Protein AF-A0A7S3IW50-F1 (afdb_monomer_lite)

Radius of gyration: 29.46 Å; chains: 1; bounding box: 70×51×75 Å

Structure (mmCIF, N/CA/C/O backbone):
data_AF-A0A7S3IW50-F1
#
_entry.id   AF-A0A7S3IW50-F1
#
loop_
_atom_site.group_PDB
_atom_site.id
_atom_site.type_symbol
_atom_site.label_atom_id
_atom_site.label_alt_id
_atom_site.label_comp_id
_atom_site.label_asym_id
_atom_site.label_entity_id
_atom_site.label_seq_id
_atom_site.pdbx_PDB_ins_code
_atom_site.Cartn_x
_atom_site.Cartn_y
_atom_site.Cartn_z
_atom_site.occupancy
_atom_site.B_iso_or_equiv
_atom_site.auth_seq_id
_atom_site.auth_comp_id
_atom_site.auth_asym_id
_atom_site.auth_atom_id
_atom_site.pdbx_PDB_model_num
ATOM 1 N N . MET A 1 1 ? 35.427 -26.373 -17.982 1.00 49.09 1 MET A N 1
ATOM 2 C CA . MET A 1 1 ? 34.699 -25.191 -17.461 1.00 49.09 1 MET A CA 1
ATOM 3 C C . MET A 1 1 ? 35.574 -23.946 -17.285 1.00 49.09 1 MET A C 1
ATOM 5 O O . MET A 1 1 ? 35.025 -22.865 -17.398 1.00 49.09 1 MET A O 1
ATOM 9 N N . GLY A 1 2 ? 36.901 -24.042 -17.088 1.00 50.66 2 GLY A N 1
ATOM 10 C CA . GLY A 1 2 ? 37.770 -22.850 -16.976 1.00 50.66 2 GLY A CA 1
ATOM 11 C C . GLY A 1 2 ? 37.992 -22.058 -18.277 1.00 50.66 2 GLY A C 1
ATOM 12 O O . GLY A 1 2 ? 38.087 -20.840 -18.235 1.00 50.66 2 GLY A O 1
ATOM 13 N N . GLY A 1 3 ? 37.998 -22.721 -19.443 1.00 48.72 3 GLY A N 1
ATOM 14 C CA . GLY A 1 3 ? 38.195 -22.048 -20.739 1.00 48.72 3 GLY A CA 1
ATOM 15 C C . GLY A 1 3 ? 37.011 -21.192 -21.208 1.00 48.72 3 GLY A C 1
ATOM 16 O O . GLY A 1 3 ? 37.222 -20.161 -21.828 1.00 48.72 3 GLY A O 1
ATOM 17 N N . LEU A 1 4 ? 35.773 -21.566 -20.855 1.00 54.53 4 LEU A N 1
ATOM 18 C CA . LEU A 1 4 ? 34.573 -20.783 -21.189 1.00 54.53 4 LEU A CA 1
ATOM 19 C C . LEU A 1 4 ? 34.466 -19.504 -20.349 1.00 54.53 4 LEU A C 1
ATOM 21 O O . LEU A 1 4 ? 33.969 -18.501 -20.835 1.00 54.53 4 LEU A O 1
ATOM 25 N N . ILE A 1 5 ? 34.953 -19.523 -19.104 1.00 58.84 5 ILE A N 1
ATOM 26 C CA . ILE A 1 5 ? 34.959 -18.338 -18.236 1.00 58.84 5 ILE A CA 1
ATOM 27 C C . ILE A 1 5 ? 36.007 -17.328 -18.725 1.00 58.84 5 ILE A C 1
ATOM 29 O O . ILE A 1 5 ? 35.726 -16.133 -18.750 1.00 58.84 5 ILE A O 1
ATOM 33 N N . ASN A 1 6 ? 37.172 -17.801 -19.184 1.00 58.12 6 ASN A N 1
ATOM 34 C CA . ASN A 1 6 ? 38.203 -16.928 -19.751 1.00 58.12 6 ASN A CA 1
ATOM 35 C C . ASN A 1 6 ? 37.825 -16.380 -21.138 1.00 58.12 6 ASN A C 1
ATOM 37 O O . ASN A 1 6 ? 38.026 -15.194 -21.363 1.00 58.12 6 ASN A O 1
ATOM 41 N N . ASP A 1 7 ? 37.209 -17.174 -22.024 1.00 57.06 7 ASP A N 1
ATOM 42 C CA . ASP A 1 7 ? 36.750 -16.691 -23.345 1.00 57.06 7 ASP A CA 1
ATOM 43 C C . ASP A 1 7 ? 35.571 -15.700 -23.228 1.00 57.06 7 ASP A C 1
ATOM 45 O O . ASP A 1 7 ? 35.467 -14.737 -23.987 1.00 57.06 7 ASP A O 1
ATOM 49 N N . VAL A 1 8 ? 34.702 -15.873 -22.223 1.00 59.38 8 VAL A N 1
ATOM 50 C CA . VAL A 1 8 ? 33.664 -14.883 -21.879 1.00 59.38 8 VAL A CA 1
ATOM 51 C C . VAL A 1 8 ? 34.290 -13.618 -21.282 1.00 59.38 8 VAL A C 1
ATOM 53 O O . VAL A 1 8 ? 33.884 -12.516 -21.644 1.00 59.38 8 VAL A O 1
ATOM 56 N N . GLY A 1 9 ? 35.300 -13.753 -20.417 1.00 56.97 9 GLY A N 1
ATOM 57 C CA . GLY A 1 9 ? 36.039 -12.621 -19.851 1.00 56.97 9 GLY A CA 1
ATOM 58 C C . GLY A 1 9 ? 36.766 -11.787 -20.910 1.00 56.97 9 GLY A C 1
ATOM 59 O O . GLY A 1 9 ? 36.709 -10.561 -20.868 1.00 56.97 9 GLY A O 1
ATOM 60 N N . GLU A 1 10 ? 37.376 -12.438 -21.900 1.00 54.25 10 GLU A N 1
ATOM 61 C CA . GLU A 1 10 ? 38.122 -11.791 -22.985 1.00 54.25 10 GLU A CA 1
ATOM 62 C C . GLU A 1 10 ? 37.200 -11.150 -24.042 1.00 54.25 10 GLU A C 1
ATOM 64 O O . GLU A 1 10 ? 37.495 -10.083 -24.587 1.00 54.25 10 GLU A O 1
ATOM 69 N N . LYS A 1 11 ? 3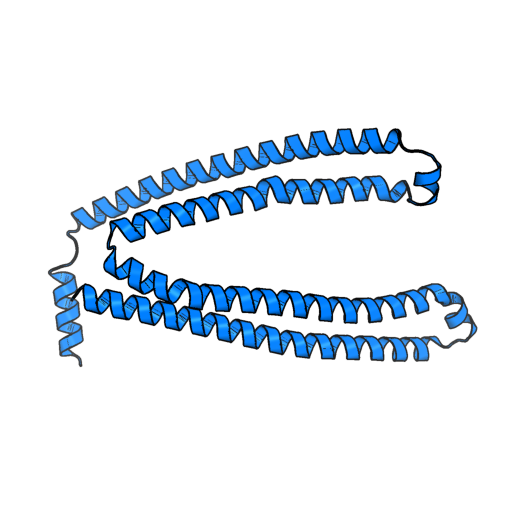6.008 -11.714 -24.281 1.00 51.69 11 LYS A N 1
ATOM 70 C CA . LYS A 1 11 ? 34.978 -11.050 -25.100 1.00 51.69 11 LYS A CA 1
ATOM 71 C C . LYS A 1 11 ? 34.416 -9.804 -24.417 1.00 51.69 11 LYS A C 1
ATOM 73 O O . LYS A 1 11 ? 34.194 -8.808 -25.098 1.00 51.69 11 LYS A O 1
ATOM 78 N N . ILE A 1 12 ? 34.265 -9.791 -23.092 1.00 56.16 12 ILE A N 1
ATOM 79 C CA . ILE A 1 12 ? 33.822 -8.597 -22.346 1.00 56.16 12 ILE A CA 1
ATOM 80 C C . ILE A 1 12 ? 34.872 -7.472 -22.389 1.00 56.16 12 ILE A C 1
ATOM 82 O O . ILE A 1 12 ? 34.500 -6.302 -22.407 1.00 56.16 12 ILE A O 1
ATOM 86 N N . THR A 1 13 ? 36.170 -7.789 -22.450 1.00 56.12 13 THR A N 1
ATOM 87 C CA . THR A 1 13 ? 37.234 -6.772 -22.551 1.00 56.12 13 THR A CA 1
ATOM 88 C C . THR A 1 13 ? 37.448 -6.262 -23.978 1.00 56.12 13 THR A C 1
ATOM 90 O O . THR A 1 13 ? 37.788 -5.095 -24.152 1.00 56.12 13 THR A O 1
ATOM 93 N N . THR A 1 14 ? 37.211 -7.094 -24.999 1.00 52.53 14 THR A N 1
ATOM 94 C CA . THR A 1 14 ? 37.410 -6.728 -26.420 1.00 52.53 14 THR A CA 1
ATOM 95 C C . THR A 1 14 ? 36.148 -6.143 -27.075 1.00 52.53 14 THR A C 1
ATOM 97 O O . THR A 1 14 ? 36.238 -5.382 -28.034 1.00 52.53 14 THR A O 1
ATOM 100 N N . SER A 1 15 ? 34.964 -6.455 -26.535 1.00 53.09 15 SER A N 1
ATOM 101 C CA . SER A 1 15 ? 33.658 -5.885 -26.915 1.00 53.09 15 SER A CA 1
ATOM 102 C C . SER A 1 15 ? 32.948 -5.209 -25.734 1.00 53.09 15 SER A C 1
ATOM 104 O O . SER A 1 15 ? 31.721 -5.172 -25.651 1.00 53.09 15 SER A O 1
ATOM 106 N N . GLY A 1 16 ? 33.729 -4.668 -24.799 1.00 56.34 16 GLY A N 1
ATOM 107 C CA . GLY A 1 16 ? 33.228 -3.726 -23.805 1.00 56.34 16 GLY A CA 1
ATOM 108 C C . GLY A 1 16 ? 32.929 -2.377 -24.472 1.00 56.34 16 GLY A C 1
ATOM 109 O O . GLY A 1 16 ? 33.630 -2.008 -25.418 1.00 56.34 16 GLY A O 1
ATOM 110 N N . PRO A 1 17 ? 31.901 -1.634 -24.025 1.00 60.19 17 PRO A N 1
ATOM 111 C CA . PRO A 1 17 ? 31.639 -0.291 -24.535 1.00 60.19 17 PRO A CA 1
ATOM 112 C C . PRO A 1 17 ? 32.907 0.554 -24.394 1.00 60.19 17 PRO A C 1
ATOM 114 O O . PRO A 1 17 ? 33.608 0.462 -23.381 1.00 60.19 17 PRO A O 1
ATOM 117 N N . SER A 1 18 ? 33.223 1.360 -25.409 1.00 72.44 18 SER A N 1
ATOM 118 C CA . SER A 1 18 ? 34.374 2.259 -25.327 1.00 72.44 18 SER A CA 1
ATOM 119 C C . SER A 1 18 ? 34.246 3.130 -24.071 1.00 72.44 18 SER A C 1
ATOM 121 O O . SER A 1 18 ? 33.139 3.502 -23.674 1.00 72.44 18 SER A O 1
ATOM 123 N N . LEU A 1 19 ? 35.365 3.458 -23.414 1.00 75.94 19 LEU A N 1
ATOM 124 C CA . LEU A 1 19 ? 35.346 4.301 -22.205 1.00 75.94 19 LEU A CA 1
ATOM 125 C C . LEU A 1 19 ? 34.583 5.620 -22.440 1.00 75.94 19 LEU A C 1
ATOM 127 O O . LEU A 1 19 ? 33.943 6.141 -21.527 1.00 75.94 19 LEU A O 1
ATOM 131 N N . ASP A 1 20 ? 34.579 6.098 -23.684 1.00 80.06 20 ASP A N 1
ATOM 132 C CA . ASP A 1 20 ? 33.806 7.255 -24.128 1.00 80.06 20 ASP A CA 1
ATOM 133 C C . ASP A 1 20 ? 32.285 7.014 -24.117 1.00 80.06 20 ASP A C 1
ATOM 135 O O . ASP A 1 20 ? 31.549 7.877 -23.644 1.00 80.06 20 ASP A O 1
ATOM 139 N N . GLN A 1 21 ? 31.801 5.836 -24.531 1.00 82.94 21 GLN A N 1
ATOM 140 C CA . GLN A 1 21 ? 30.378 5.464 -24.446 1.00 82.94 21 GLN A CA 1
ATOM 141 C C . GLN A 1 21 ? 29.907 5.333 -22.995 1.00 82.94 21 GLN A C 1
ATOM 143 O O . GLN A 1 21 ? 28.815 5.787 -22.655 1.00 82.94 21 GLN A O 1
ATOM 148 N N . LEU A 1 22 ? 30.732 4.751 -22.120 1.00 84.94 22 LEU A N 1
ATOM 149 C CA . LEU A 1 22 ? 30.425 4.669 -20.687 1.00 84.94 22 LEU A CA 1
ATOM 150 C C . LEU A 1 22 ? 30.353 6.059 -20.052 1.00 84.94 22 LEU A C 1
ATOM 152 O O . LEU A 1 22 ? 29.454 6.335 -19.257 1.00 84.94 22 LEU A O 1
ATOM 156 N N . ARG A 1 23 ? 31.278 6.951 -20.426 1.00 86.38 23 ARG A N 1
ATOM 157 C CA . ARG A 1 23 ? 31.278 8.343 -19.972 1.00 86.38 23 ARG A CA 1
ATOM 158 C C . ARG A 1 23 ? 30.036 9.090 -20.456 1.00 86.38 23 ARG A C 1
ATOM 160 O O . ARG A 1 23 ? 29.426 9.809 -19.668 1.00 86.38 23 ARG A O 1
ATOM 167 N N . GLU A 1 24 ? 29.642 8.911 -21.712 1.00 87.69 24 GLU A N 1
ATOM 168 C CA . GLU A 1 24 ? 28.440 9.529 -22.275 1.00 87.69 24 GLU A CA 1
ATOM 169 C C . GLU A 1 24 ? 27.160 9.032 -21.577 1.00 87.69 24 GLU A C 1
ATOM 171 O O . GLU A 1 24 ? 26.345 9.844 -21.134 1.00 87.69 24 GLU A O 1
ATOM 176 N N . GLN A 1 25 ? 27.026 7.719 -21.362 1.00 88.44 25 GLN A N 1
ATOM 177 C CA . GLN A 1 25 ? 25.898 7.130 -20.629 1.00 88.44 25 GLN A CA 1
ATOM 178 C C . GLN A 1 25 ? 25.834 7.596 -19.169 1.00 88.44 25 GLN A C 1
ATOM 180 O O . GLN A 1 25 ? 24.753 7.913 -18.667 1.00 88.44 25 GLN A O 1
ATOM 185 N N . ALA A 1 26 ? 26.983 7.694 -18.492 1.00 90.38 26 ALA A N 1
ATOM 186 C CA . ALA A 1 26 ? 27.052 8.199 -17.125 1.00 90.38 26 ALA A CA 1
ATOM 187 C C . ALA A 1 26 ? 26.571 9.657 -17.037 1.00 90.38 26 ALA A C 1
ATOM 189 O O . ALA A 1 26 ? 25.786 9.999 -16.151 1.00 90.38 26 ALA A O 1
ATOM 190 N N . ILE A 1 27 ? 26.980 10.508 -17.984 1.00 91.81 27 ILE A N 1
ATOM 191 C CA . ILE A 1 27 ? 26.527 11.903 -18.057 1.00 91.81 27 ILE A CA 1
ATOM 192 C C . ILE A 1 27 ? 25.013 11.966 -18.313 1.00 91.81 27 ILE A C 1
ATOM 194 O O . ILE A 1 27 ? 24.313 12.723 -17.638 1.00 91.81 27 ILE A O 1
ATOM 198 N N . MET A 1 28 ? 24.477 11.139 -19.217 1.00 91.56 28 MET A N 1
ATOM 199 C CA . MET A 1 28 ? 23.031 11.064 -19.467 1.00 91.56 28 MET A CA 1
ATOM 200 C C . MET A 1 28 ? 22.242 10.640 -18.218 1.00 91.56 28 MET A C 1
ATOM 202 O O . MET A 1 28 ? 21.228 11.263 -17.901 1.00 91.56 28 MET A O 1
ATOM 206 N N . MET A 1 29 ? 22.715 9.642 -17.461 1.00 92.06 29 MET A N 1
ATOM 207 C CA . MET A 1 29 ? 22.066 9.218 -16.210 1.00 92.06 29 MET A CA 1
ATOM 208 C C . MET A 1 29 ? 22.052 10.331 -15.157 1.00 92.06 29 MET A C 1
ATOM 210 O O . MET A 1 29 ? 21.056 10.473 -14.448 1.00 92.06 29 MET A O 1
ATOM 214 N N . ILE A 1 30 ? 23.104 11.154 -15.078 1.00 95.38 30 ILE A N 1
ATOM 215 C CA . ILE A 1 30 ? 23.148 12.307 -14.165 1.00 95.38 30 ILE A CA 1
ATOM 216 C C . ILE A 1 30 ? 22.072 13.333 -14.539 1.00 95.38 30 ILE A C 1
ATOM 218 O O . ILE A 1 30 ? 21.323 13.773 -13.666 1.00 95.38 30 ILE A O 1
ATOM 222 N N . PHE A 1 31 ? 21.945 13.689 -15.821 1.00 94.94 31 PHE A N 1
ATOM 223 C CA . PHE A 1 31 ? 20.924 14.645 -16.264 1.00 94.94 31 PHE A CA 1
ATOM 224 C C . PHE A 1 31 ? 19.498 14.120 -16.064 1.00 94.94 31 PHE A C 1
ATOM 226 O O . PHE A 1 31 ? 18.639 14.862 -15.585 1.00 94.94 31 PHE A O 1
ATOM 233 N N . ILE A 1 32 ? 19.247 12.841 -16.358 1.00 94.75 32 ILE A N 1
ATOM 234 C CA . ILE A 1 32 ? 17.946 12.202 -16.106 1.00 94.75 32 ILE A CA 1
ATOM 235 C C . ILE A 1 32 ? 17.645 12.171 -14.603 1.00 94.75 32 ILE A C 1
ATOM 237 O O . ILE A 1 32 ? 16.519 12.464 -14.196 1.00 94.75 32 ILE A O 1
ATOM 241 N N . GLY A 1 33 ? 18.642 11.869 -13.767 1.00 94.38 33 GLY A N 1
ATOM 242 C CA . GLY A 1 33 ? 18.506 11.869 -12.311 1.00 94.38 33 GLY A CA 1
ATOM 243 C C . GLY A 1 33 ? 18.158 13.250 -11.759 1.00 94.38 33 GLY A C 1
ATOM 244 O O . GLY A 1 33 ? 17.200 13.382 -10.998 1.00 94.38 33 GLY A O 1
ATOM 245 N N . LEU A 1 34 ? 18.871 14.292 -12.198 1.00 96.44 34 LEU A N 1
ATOM 246 C CA . LEU A 1 34 ? 18.581 15.678 -11.820 1.00 96.44 34 LEU A CA 1
ATOM 247 C C . LEU A 1 34 ? 17.186 16.111 -12.284 1.00 96.44 34 LEU A C 1
ATOM 249 O O . LEU A 1 34 ? 16.429 16.676 -11.497 1.00 96.44 34 LEU A O 1
ATOM 253 N N . GLY A 1 35 ? 16.815 15.795 -13.528 1.00 95.50 35 GLY A N 1
ATOM 254 C CA . GLY A 1 35 ? 15.481 16.082 -14.053 1.00 95.50 35 GLY A CA 1
ATOM 255 C C . GLY A 1 35 ? 14.383 15.398 -13.238 1.00 95.50 35 GLY A C 1
ATOM 256 O O . GLY A 1 35 ? 13.427 16.046 -12.816 1.00 95.50 35 GLY A O 1
ATOM 257 N N . THR A 1 36 ? 14.550 14.109 -12.940 1.00 93.62 36 THR A N 1
ATOM 258 C CA . THR A 1 36 ? 13.578 13.331 -12.158 1.00 93.62 36 THR A CA 1
ATOM 259 C C . THR A 1 36 ? 13.446 13.866 -10.735 1.00 93.62 36 THR A C 1
ATOM 261 O O . THR A 1 36 ? 12.331 13.970 -10.224 1.00 93.62 36 THR A O 1
ATOM 264 N N . TRP A 1 37 ? 14.557 14.245 -10.099 1.00 95.19 37 TRP A N 1
ATOM 265 C CA . TRP A 1 37 ? 14.552 14.814 -8.753 1.00 95.19 37 TRP A CA 1
ATOM 266 C C . TRP A 1 37 ? 13.786 16.139 -8.698 1.00 95.19 37 TRP A C 1
ATOM 268 O O . TRP A 1 37 ? 12.901 16.299 -7.858 1.00 95.19 37 TRP A O 1
ATOM 278 N N . ILE A 1 38 ? 14.060 17.048 -9.639 1.00 96.44 38 ILE A N 1
ATOM 279 C CA . ILE A 1 38 ? 13.377 18.345 -9.734 1.00 96.44 38 ILE A CA 1
ATOM 280 C C . ILE A 1 38 ? 11.875 18.140 -9.948 1.00 96.44 38 ILE A C 1
ATOM 282 O O . ILE A 1 38 ? 11.061 18.686 -9.204 1.00 96.44 38 ILE A O 1
ATOM 286 N N . VAL A 1 39 ? 11.493 17.319 -10.929 1.00 93.31 39 VAL A N 1
ATOM 287 C CA . VAL A 1 39 ? 10.080 17.055 -11.238 1.00 93.31 39 VAL A CA 1
ATOM 288 C C . VAL A 1 39 ? 9.362 16.422 -1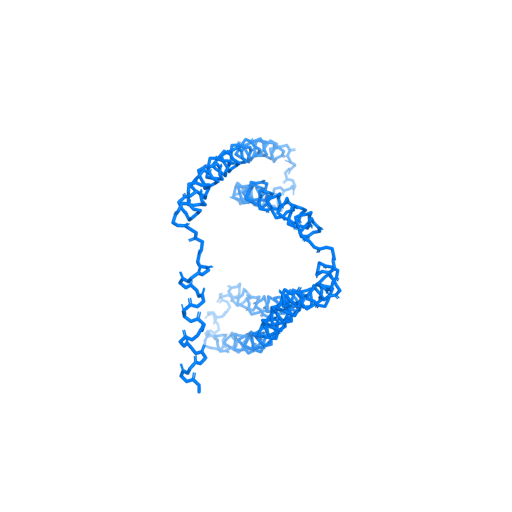0.047 1.00 93.31 39 VAL A C 1
ATOM 290 O O . VAL A 1 39 ? 8.270 16.864 -9.696 1.00 93.31 39 VAL A O 1
ATOM 293 N N . SER A 1 40 ? 9.983 15.444 -9.384 1.00 91.25 40 SER A N 1
ATOM 294 C CA . SER A 1 40 ? 9.395 14.774 -8.216 1.00 91.25 40 SER A CA 1
ATOM 295 C C . SER A 1 40 ? 9.209 15.735 -7.042 1.00 91.25 40 SER A C 1
ATOM 297 O O . SER A 1 40 ? 8.176 15.703 -6.375 1.00 91.25 40 SER A O 1
ATOM 299 N N . PHE A 1 41 ? 10.177 16.629 -6.817 1.00 93.31 41 PHE A N 1
ATOM 300 C CA . PHE A 1 41 ? 10.093 17.652 -5.779 1.00 93.31 41 PHE A CA 1
ATOM 301 C C . PHE A 1 41 ? 8.910 18.598 -6.015 1.00 93.31 41 PHE A C 1
ATOM 303 O O . PHE A 1 41 ? 8.087 18.800 -5.120 1.00 93.31 41 PHE A O 1
ATOM 310 N N . PHE A 1 42 ? 8.771 19.126 -7.234 1.00 93.62 42 PHE A N 1
ATOM 311 C CA . PHE A 1 42 ? 7.646 19.995 -7.582 1.00 93.62 42 PHE A CA 1
ATOM 312 C C . PHE A 1 42 ? 6.308 19.255 -7.555 1.00 93.62 42 PHE A C 1
ATOM 314 O O . PHE A 1 42 ? 5.334 19.791 -7.031 1.00 93.62 42 PHE A O 1
ATOM 321 N N . GLN A 1 43 ? 6.251 18.022 -8.065 1.00 91.38 43 GLN A N 1
ATOM 322 C CA . GLN A 1 43 ? 5.040 17.203 -8.036 1.00 91.38 43 GLN A CA 1
ATOM 323 C C . GLN A 1 43 ? 4.531 17.025 -6.602 1.00 91.38 43 GLN A C 1
ATOM 325 O O . GLN A 1 43 ? 3.358 17.288 -6.329 1.00 91.38 43 GLN A O 1
ATOM 330 N N . MET A 1 44 ? 5.405 16.606 -5.682 1.00 90.44 44 MET A N 1
ATOM 331 C CA . MET A 1 44 ? 5.012 16.376 -4.294 1.00 90.44 44 MET A CA 1
ATOM 332 C C . MET A 1 44 ? 4.682 17.689 -3.577 1.00 90.44 44 MET A C 1
ATOM 334 O O . MET A 1 44 ? 3.678 17.761 -2.872 1.00 90.44 44 MET A O 1
ATOM 338 N N . GLY A 1 45 ? 5.449 18.755 -3.830 1.00 91.69 45 GLY A N 1
ATOM 339 C CA . GLY A 1 45 ? 5.178 20.081 -3.277 1.00 91.69 45 GLY A CA 1
ATOM 340 C C . GLY A 1 45 ? 3.815 20.644 -3.696 1.00 91.69 45 GLY A C 1
ATOM 341 O O . GLY A 1 45 ? 3.059 21.123 -2.852 1.00 91.69 45 GLY A O 1
ATOM 342 N N . PHE A 1 46 ? 3.454 20.552 -4.980 1.00 92.00 46 PHE A N 1
ATOM 343 C CA . PHE A 1 46 ? 2.159 21.039 -5.464 1.00 92.00 46 PHE A CA 1
ATOM 344 C C . PHE A 1 46 ? 0.982 20.229 -4.919 1.00 92.00 46 PHE A C 1
ATOM 346 O O . PHE A 1 46 ? -0.035 20.820 -4.548 1.00 92.00 46 PHE A O 1
ATOM 353 N N . LEU A 1 47 ? 1.114 18.901 -4.834 1.00 90.81 47 LEU A N 1
ATOM 354 C CA . LEU A 1 47 ? 0.081 18.046 -4.244 1.00 90.81 47 LEU A CA 1
ATOM 355 C C . LEU A 1 47 ? -0.114 18.345 -2.755 1.00 90.81 47 LEU A C 1
ATOM 357 O O . LEU A 1 47 ? -1.259 18.468 -2.324 1.00 90.81 47 LEU A O 1
ATOM 361 N N . MET A 1 48 ? 0.974 18.559 -2.009 1.00 92.31 48 MET A N 1
ATOM 362 C CA . MET A 1 48 ? 0.924 18.915 -0.588 1.00 92.31 48 MET A CA 1
ATOM 363 C C . MET A 1 48 ? 0.236 20.275 -0.361 1.00 92.31 48 MET A C 1
ATOM 365 O O . MET A 1 48 ? -0.675 20.413 0.455 1.00 92.31 48 MET A O 1
ATOM 369 N N . MET A 1 49 ? 0.585 21.291 -1.156 1.00 93.06 49 MET A N 1
ATOM 370 C CA . MET A 1 49 ? -0.096 22.591 -1.082 1.00 93.06 49 MET A CA 1
ATOM 371 C C . MET A 1 49 ? -1.584 22.492 -1.442 1.00 93.06 49 MET A C 1
ATOM 373 O O . MET A 1 49 ? -2.419 23.210 -0.882 1.00 93.06 49 MET A O 1
ATOM 377 N N . PHE A 1 50 ? -1.933 21.639 -2.407 1.00 92.31 50 PHE A N 1
ATOM 378 C CA . PHE A 1 50 ? -3.316 21.434 -2.817 1.00 92.31 50 PHE A CA 1
ATOM 379 C C . PHE A 1 50 ? -4.136 20.732 -1.729 1.00 92.31 50 PHE A C 1
ATOM 381 O O . PHE A 1 50 ? -5.227 21.207 -1.396 1.00 92.31 50 PHE A O 1
ATOM 388 N N . GLU A 1 51 ? -3.615 19.652 -1.140 1.00 92.31 51 GLU A N 1
ATOM 389 C CA . GLU A 1 51 ? -4.318 18.908 -0.091 1.00 92.31 51 GLU A CA 1
ATOM 390 C C . GLU A 1 51 ? -4.533 19.755 1.171 1.00 92.31 51 GLU A C 1
ATOM 392 O O . GLU A 1 51 ? -5.610 19.684 1.760 1.00 92.31 51 GLU A O 1
ATOM 397 N N . GLU A 1 52 ? -3.583 20.617 1.555 1.00 92.75 52 GLU A N 1
ATOM 398 C CA . GLU A 1 52 ? -3.721 21.486 2.730 1.00 92.75 52 GLU A CA 1
ATOM 399 C C . GLU A 1 52 ? -4.833 22.519 2.534 1.00 92.75 52 GLU A C 1
ATOM 401 O O . GLU A 1 52 ? -5.694 22.707 3.401 1.00 92.75 52 GLU A O 1
ATOM 406 N N . ARG A 1 53 ? -4.868 23.161 1.359 1.00 94.00 53 ARG A N 1
ATOM 407 C CA . ARG A 1 53 ? -5.924 24.124 1.006 1.00 94.00 53 ARG A CA 1
ATOM 408 C C . ARG A 1 53 ? -7.293 23.456 0.962 1.00 94.00 53 ARG A C 1
ATOM 410 O O . ARG A 1 53 ? -8.283 24.046 1.402 1.00 94.00 53 ARG A O 1
ATOM 417 N N . LEU A 1 54 ? -7.358 22.241 0.424 1.00 93.62 54 LEU A N 1
ATOM 418 C CA . LEU A 1 54 ? -8.581 21.451 0.361 1.00 93.62 54 LEU A CA 1
ATOM 419 C C . LEU A 1 54 ? -9.044 21.038 1.765 1.00 93.62 54 LEU A C 1
ATOM 421 O O . LEU A 1 54 ? -10.210 21.244 2.103 1.00 93.62 54 LEU A O 1
ATOM 425 N N . ALA A 1 55 ? -8.134 20.555 2.611 1.00 93.12 55 ALA A N 1
ATOM 426 C CA . ALA A 1 55 ? -8.420 20.179 3.990 1.00 93.12 55 ALA A CA 1
ATOM 427 C C . ALA A 1 55 ? -8.917 21.372 4.816 1.00 93.12 55 ALA A C 1
ATOM 429 O O . ALA A 1 55 ? -9.888 21.245 5.561 1.00 93.12 55 ALA A O 1
ATOM 430 N N . PHE A 1 56 ? -8.312 22.551 4.658 1.00 93.62 56 PHE A N 1
ATOM 431 C CA . PHE A 1 56 ? -8.750 23.765 5.345 1.00 93.62 56 PHE A CA 1
ATOM 432 C C . PHE A 1 56 ? -10.179 24.169 4.953 1.00 93.62 56 PHE A C 1
ATOM 434 O O . PHE A 1 56 ? -11.025 24.390 5.822 1.00 93.62 56 PHE A O 1
ATOM 441 N N . LYS A 1 57 ? -10.484 24.193 3.648 1.00 95.06 57 LYS A N 1
ATOM 442 C CA . LYS A 1 57 ? -11.838 24.488 3.152 1.00 95.06 57 LYS A CA 1
ATOM 443 C C . LYS A 1 57 ? -12.864 23.470 3.649 1.00 95.06 57 LYS A C 1
ATOM 445 O O . LYS A 1 57 ? -13.946 23.865 4.079 1.00 95.06 57 LYS A O 1
ATOM 450 N N . LEU A 1 58 ? -12.520 22.180 3.627 1.00 94.50 58 LEU A N 1
ATOM 451 C CA . LEU A 1 58 ? -13.388 21.120 4.137 1.00 94.50 58 LEU A CA 1
ATOM 452 C C . LEU A 1 58 ? -13.641 21.263 5.637 1.00 94.50 58 LEU A C 1
ATOM 454 O O . LEU A 1 58 ? -14.791 21.159 6.045 1.00 94.50 58 LEU A O 1
ATOM 458 N N . LYS A 1 59 ? -12.620 21.569 6.449 1.00 93.69 59 LYS A N 1
ATOM 459 C CA . LYS A 1 59 ? -12.794 21.798 7.895 1.00 93.69 59 LYS A CA 1
ATOM 460 C C . LYS A 1 59 ? -13.766 22.940 8.176 1.00 93.69 59 LYS A C 1
ATOM 462 O O . LYS A 1 59 ? -14.644 22.777 9.016 1.00 93.69 59 LYS A O 1
ATOM 467 N N . ILE A 1 60 ? -13.653 24.062 7.461 1.00 93.88 60 ILE A N 1
ATOM 468 C CA . ILE A 1 60 ? -14.560 25.208 7.637 1.00 93.88 60 ILE A CA 1
ATOM 469 C C . ILE A 1 60 ? -15.992 24.841 7.247 1.00 93.88 60 ILE A C 1
ATOM 471 O O . ILE A 1 60 ? -16.923 25.114 8.002 1.00 93.88 60 ILE A O 1
ATOM 475 N N . LEU A 1 61 ? -16.177 24.222 6.077 1.00 94.19 61 LEU A N 1
ATOM 476 C CA . LEU A 1 61 ? -17.502 23.821 5.605 1.00 94.19 61 LEU A CA 1
ATOM 477 C C . LEU A 1 61 ? -18.140 22.799 6.544 1.00 94.19 61 LEU A C 1
ATOM 479 O O . LEU A 1 61 ? -19.308 22.945 6.890 1.00 94.19 61 LEU A O 1
ATOM 483 N N . TYR A 1 62 ? -17.372 21.808 6.993 1.00 91.88 62 TYR A N 1
ATOM 484 C CA . TYR A 1 62 ? -17.847 20.803 7.935 1.00 91.88 62 TYR A CA 1
ATOM 485 C C . TYR A 1 62 ? -18.236 21.455 9.265 1.00 91.88 62 TYR A C 1
ATOM 487 O O . TYR A 1 62 ? -19.336 21.227 9.760 1.00 91.88 62 TYR A O 1
ATOM 495 N N . PHE A 1 63 ? -17.376 22.311 9.826 1.00 90.56 63 PHE A N 1
ATOM 496 C CA . PHE A 1 63 ? -17.654 22.998 11.086 1.00 90.56 63 PHE A CA 1
ATOM 497 C C . PHE A 1 63 ? -18.912 23.867 10.998 1.00 90.56 63 PHE A C 1
ATOM 499 O O . PHE A 1 63 ? -19.767 23.798 11.876 1.00 90.56 63 PHE A O 1
ATOM 506 N N . ARG A 1 64 ? -19.078 24.618 9.903 1.00 92.88 64 ARG A N 1
ATOM 507 C CA . ARG A 1 64 ? -20.287 25.412 9.663 1.00 92.88 64 ARG A CA 1
ATOM 508 C C . ARG A 1 64 ? -21.544 24.543 9.636 1.00 92.88 64 ARG A C 1
ATOM 510 O O . ARG A 1 64 ? -22.521 24.887 10.284 1.00 92.88 64 ARG A O 1
ATOM 517 N N . ARG A 1 65 ? -21.510 23.417 8.920 1.00 89.81 65 ARG A N 1
ATOM 518 C CA . ARG A 1 65 ? -22.649 22.486 8.851 1.00 89.81 65 ARG A CA 1
ATOM 519 C C . ARG A 1 65 ? -22.950 21.838 10.190 1.00 89.81 65 ARG A C 1
ATOM 521 O O . ARG A 1 65 ? -24.109 21.613 10.494 1.00 89.81 65 ARG A O 1
ATOM 528 N N . CYS A 1 66 ? -21.923 21.598 10.997 1.00 87.69 66 CYS A N 1
ATOM 529 C CA . CYS A 1 66 ? -22.112 21.128 12.356 1.00 87.69 66 CYS A CA 1
ATOM 530 C C . CYS A 1 66 ? -22.906 22.150 13.186 1.00 87.69 66 CYS A C 1
ATOM 532 O O . CYS A 1 66 ? -23.868 21.768 13.831 1.00 87.69 66 CYS A O 1
ATOM 534 N N . LEU A 1 67 ? -22.567 23.444 13.116 1.00 87.25 67 LEU A N 1
ATOM 535 C CA . LEU A 1 67 ? -23.279 24.497 13.858 1.00 87.25 67 LEU A CA 1
ATOM 536 C C . LEU A 1 67 ? -24.733 24.714 13.404 1.00 87.25 67 LEU A C 1
ATOM 538 O O . LEU A 1 67 ? -25.537 25.219 14.180 1.00 87.25 67 LEU A O 1
ATOM 542 N N . GLU A 1 68 ? -25.061 24.373 12.157 1.00 90.62 68 GLU A N 1
ATOM 543 C CA . GLU A 1 68 ? -26.411 24.488 11.582 1.00 90.62 68 GLU A CA 1
ATOM 544 C C . GLU A 1 68 ? -27.305 23.267 11.910 1.00 90.62 68 GLU A C 1
ATOM 546 O O . GLU A 1 68 ? -28.451 23.213 11.471 1.00 90.62 68 GLU A O 1
ATOM 551 N N . GLN A 1 69 ? -26.799 22.281 12.658 1.00 88.12 69 GLN A N 1
ATOM 552 C CA . GLN A 1 69 ? -27.476 21.012 12.931 1.00 88.12 69 GLN A CA 1
ATOM 553 C C . GLN A 1 69 ? -28.409 21.089 14.163 1.00 88.12 69 GLN A C 1
ATOM 555 O O . GLN A 1 69 ? -28.083 21.724 15.165 1.00 88.12 69 GLN A O 1
ATOM 560 N N . ASP A 1 70 ? -29.552 20.394 14.113 1.00 87.06 70 ASP A N 1
ATOM 561 C CA . ASP A 1 70 ? -30.574 20.411 15.173 1.00 87.06 70 ASP A CA 1
ATOM 562 C C . ASP A 1 70 ? -30.120 19.791 16.508 1.00 87.06 70 ASP A C 1
ATOM 564 O O . ASP A 1 70 ? -29.310 18.863 16.548 1.00 87.06 70 ASP A O 1
ATOM 568 N N . ALA A 1 71 ? -30.740 20.216 17.618 1.00 81.00 71 ALA A N 1
ATOM 569 C CA . ALA A 1 71 ? -30.470 19.686 18.963 1.00 81.00 71 ALA A CA 1
ATOM 570 C C . ALA A 1 71 ? -30.653 18.155 19.068 1.00 81.00 71 ALA A C 1
ATOM 572 O O . ALA A 1 71 ? -29.857 17.486 19.720 1.00 81.00 71 ALA A O 1
ATOM 573 N N . ALA A 1 72 ? -31.616 17.581 18.336 1.00 86.06 72 ALA A N 1
ATOM 574 C CA . ALA A 1 72 ? -31.845 16.132 18.292 1.00 86.06 72 ALA A CA 1
ATOM 575 C C . ALA A 1 72 ? -30.647 15.331 17.734 1.00 86.06 72 ALA A C 1
ATOM 577 O O . ALA A 1 72 ? -30.486 14.151 18.044 1.00 86.06 72 ALA A O 1
ATOM 578 N N . TYR A 1 73 ? -29.786 15.952 16.919 1.00 84.88 73 TYR A N 1
ATOM 579 C CA . TYR A 1 73 ? -28.548 15.323 16.448 1.00 84.88 73 TYR A CA 1
ATOM 580 C C . TYR A 1 73 ? -27.489 15.244 17.556 1.00 84.88 73 TYR A C 1
ATOM 582 O O . TYR A 1 73 ? -26.742 14.263 17.633 1.00 84.88 73 TYR A O 1
ATOM 590 N N . TYR A 1 74 ? -27.442 16.262 18.415 1.00 83.94 74 TYR A N 1
ATOM 591 C CA . TYR A 1 74 ? -26.520 16.358 19.545 1.00 83.94 74 TYR A CA 1
ATOM 592 C C . TYR A 1 74 ? -26.929 15.477 20.731 1.00 83.94 74 TYR A C 1
ATOM 594 O O . TYR A 1 74 ? -26.060 15.073 21.497 1.00 83.94 74 TYR A O 1
ATOM 602 N N . ASP A 1 75 ? -28.202 15.084 20.824 1.00 85.62 75 ASP A N 1
ATOM 603 C CA . ASP A 1 75 ? -28.656 14.066 21.783 1.00 85.62 75 ASP A CA 1
ATOM 604 C C . ASP A 1 75 ? -28.094 12.667 21.468 1.00 85.62 75 ASP A C 1
ATOM 606 O O . ASP A 1 75 ? -27.919 11.845 22.365 1.00 85.62 75 ASP A O 1
ATOM 610 N N . GLN A 1 76 ? -27.787 12.384 20.195 1.00 83.31 76 GLN A N 1
ATOM 611 C CA . GLN A 1 76 ? -27.229 11.096 19.754 1.00 83.31 76 GLN A CA 1
ATOM 612 C C . GLN A 1 76 ? -25.707 11.118 19.579 1.00 83.31 76 GLN A C 1
ATOM 614 O O . GLN A 1 76 ? -25.073 10.064 19.554 1.00 83.31 76 GLN A O 1
ATOM 619 N N . ASN A 1 77 ? -25.107 12.299 19.416 1.00 81.50 77 ASN A N 1
ATOM 620 C CA . ASN A 1 77 ? -23.686 12.447 19.125 1.00 81.50 77 ASN A CA 1
ATOM 621 C C . ASN A 1 77 ? -23.029 13.380 20.140 1.00 81.50 77 ASN A C 1
ATOM 623 O O . ASN A 1 77 ? -23.333 14.570 20.179 1.00 81.50 77 ASN A O 1
ATOM 627 N N . ASN A 1 78 ? -22.050 12.861 20.884 1.00 80.75 78 ASN A N 1
ATOM 628 C CA . ASN A 1 78 ? -21.285 13.645 21.848 1.00 80.75 78 ASN A CA 1
ATOM 629 C C . ASN A 1 78 ? -20.580 14.836 21.162 1.00 80.75 78 ASN A C 1
ATOM 631 O O . ASN A 1 78 ? -19.658 14.621 20.366 1.00 80.75 78 ASN A O 1
ATOM 635 N N . PRO A 1 79 ? -20.917 16.098 21.496 1.00 79.56 79 PRO A N 1
ATOM 636 C CA . PRO A 1 79 ? -20.276 17.272 20.896 1.00 79.56 79 PRO A CA 1
ATOM 637 C C . PRO A 1 79 ? -18.768 17.329 21.190 1.00 79.56 79 PRO A C 1
ATOM 639 O O . PRO A 1 79 ? -17.988 17.781 20.352 1.00 79.56 79 PRO A O 1
ATOM 642 N N . ASN A 1 80 ? -18.340 16.776 22.331 1.00 81.62 80 ASN A N 1
ATOM 643 C CA . ASN A 1 80 ? -16.929 16.679 22.717 1.00 81.62 80 ASN A CA 1
ATOM 644 C C . ASN A 1 80 ? -16.104 15.779 21.779 1.00 81.62 80 ASN A C 1
ATOM 646 O O . ASN A 1 80 ? -14.902 15.988 21.627 1.00 81.62 80 ASN A O 1
ATOM 650 N N . GLU A 1 81 ? -16.729 14.805 21.113 1.00 84.25 81 GLU A N 1
ATOM 651 C CA . GLU A 1 81 ? -16.051 13.915 20.162 1.00 84.25 81 GLU A CA 1
ATOM 652 C C . GLU A 1 81 ? -16.063 14.466 18.729 1.00 84.25 81 GLU A C 1
ATOM 654 O O . GLU A 1 81 ? -15.210 14.097 17.916 1.00 84.25 81 GLU A O 1
ATOM 659 N N . MET A 1 82 ? -16.975 15.391 18.407 1.00 83.94 82 MET A N 1
ATOM 660 C CA . MET A 1 82 ? -17.138 15.906 17.044 1.00 83.94 82 MET A CA 1
ATOM 661 C C . MET A 1 82 ? -15.891 16.619 16.525 1.00 83.94 82 MET A C 1
ATOM 663 O O . MET A 1 82 ? -15.487 16.375 15.392 1.00 83.94 82 MET A O 1
ATOM 667 N N . ALA A 1 83 ? -15.229 17.447 17.336 1.00 85.62 83 ALA A N 1
ATOM 668 C CA . ALA A 1 83 ? -14.017 18.152 16.905 1.00 85.62 83 ALA A CA 1
ATOM 669 C C . ALA A 1 83 ? -12.882 17.181 16.508 1.00 85.62 83 ALA A C 1
ATOM 671 O O . ALA A 1 83 ? -12.177 17.391 15.512 1.00 85.62 83 ALA A O 1
ATOM 672 N N . SER A 1 84 ? -12.745 16.080 17.255 1.00 89.38 84 SER A N 1
ATOM 673 C CA . SER A 1 84 ? -11.795 15.003 16.952 1.00 89.38 84 SER A CA 1
ATOM 674 C C . SER A 1 84 ? -12.214 14.225 15.701 1.00 89.38 84 SER A C 1
ATOM 676 O O . SER A 1 84 ? -11.394 13.986 14.811 1.00 89.38 84 SER A O 1
ATOM 678 N N . LYS A 1 85 ? -13.509 13.909 15.573 1.00 88.25 85 LYS A N 1
ATOM 679 C CA . LYS A 1 85 ? -14.085 13.214 14.415 1.00 88.25 85 LYS A CA 1
ATOM 680 C C . LYS A 1 85 ? -13.873 13.990 13.114 1.00 88.25 85 LYS A C 1
ATOM 682 O O . LYS A 1 85 ? -13.341 13.424 12.164 1.00 88.25 85 LYS A O 1
ATOM 687 N N . ILE A 1 86 ? -14.163 15.292 13.102 1.00 89.75 86 ILE A N 1
ATOM 688 C CA . ILE A 1 86 ? -13.928 16.181 11.951 1.00 89.75 86 ILE A CA 1
ATOM 689 C C . ILE A 1 86 ? -12.454 16.158 11.552 1.00 89.75 86 ILE A C 1
ATOM 691 O O . ILE A 1 86 ? -12.114 15.992 10.382 1.00 89.75 86 ILE A O 1
ATOM 695 N N . SER A 1 87 ? -11.559 16.300 12.532 1.00 91.06 87 SER A N 1
ATOM 696 C CA . SER A 1 87 ? -10.117 16.300 12.279 1.00 91.06 87 SER A CA 1
ATOM 697 C C . SER A 1 87 ? -9.642 14.969 11.691 1.00 91.06 87 SER A C 1
ATOM 699 O O . SER A 1 87 ? -8.829 14.964 10.765 1.00 91.06 87 SER A O 1
ATOM 701 N N . LYS A 1 88 ? -10.176 13.846 12.185 1.00 92.69 88 LYS A N 1
ATOM 702 C CA . LYS A 1 88 ? -9.867 12.500 11.694 1.00 92.69 88 LYS A CA 1
ATOM 703 C C . LYS A 1 88 ? -10.389 12.272 10.275 1.00 92.69 88 LYS A C 1
ATOM 705 O O . LYS A 1 88 ? -9.618 11.840 9.423 1.00 92.69 88 LYS A O 1
ATOM 710 N N . GLU A 1 89 ? -11.656 12.578 10.018 1.00 91.38 89 GLU A N 1
ATOM 711 C CA . GLU A 1 89 ? -12.302 12.368 8.717 1.00 91.38 89 GLU A CA 1
ATOM 712 C C . GLU A 1 89 ? -11.683 13.253 7.633 1.00 91.38 89 GLU A C 1
ATOM 714 O O . GLU A 1 89 ? -11.279 12.756 6.579 1.00 91.38 89 GLU A O 1
ATOM 719 N N . VAL A 1 90 ? -11.487 14.548 7.909 1.00 92.75 90 VAL A N 1
ATOM 720 C CA . VAL A 1 90 ? -10.801 15.435 6.959 1.00 92.75 90 VAL A CA 1
ATOM 721 C C . VAL A 1 90 ? -9.343 15.010 6.767 1.00 92.75 90 VAL A C 1
ATOM 723 O O . VAL A 1 90 ? -8.838 15.057 5.649 1.00 92.75 90 VAL A O 1
ATOM 726 N N . GLY A 1 91 ? -8.674 14.528 7.819 1.00 92.50 91 GLY A N 1
ATOM 727 C CA . GLY A 1 91 ? -7.316 13.991 7.718 1.00 92.50 91 GLY A CA 1
ATOM 728 C C . GLY A 1 91 ? -7.211 12.733 6.845 1.00 92.50 91 GLY A C 1
ATOM 729 O O . GLY A 1 91 ? -6.193 12.535 6.183 1.00 92.50 91 GLY A O 1
ATOM 730 N N . GLN A 1 92 ? -8.246 11.888 6.805 1.00 91.75 92 GLN A N 1
ATOM 731 C CA . GLN A 1 92 ? -8.304 10.747 5.884 1.00 91.75 92 GLN A CA 1
ATOM 732 C C . GLN A 1 92 ? -8.480 11.202 4.433 1.00 91.75 92 GLN A C 1
ATOM 734 O O . GLN A 1 92 ? -7.802 10.676 3.550 1.00 91.75 92 GLN A O 1
ATOM 739 N N . ILE A 1 93 ? -9.332 12.204 4.193 1.00 91.88 93 ILE A N 1
ATOM 740 C CA . ILE A 1 93 ? -9.524 12.791 2.859 1.00 91.88 93 ILE A CA 1
ATOM 741 C C . ILE A 1 93 ? -8.232 13.452 2.374 1.00 91.88 93 ILE A C 1
ATOM 743 O O . ILE A 1 93 ? -7.831 13.217 1.238 1.00 91.88 93 ILE A O 1
ATOM 747 N N . GLN A 1 94 ? -7.553 14.215 3.237 1.00 91.12 94 GLN A N 1
ATOM 748 C CA . GLN A 1 94 ? -6.281 14.868 2.919 1.00 91.12 94 GLN A CA 1
ATOM 749 C C . GLN A 1 94 ? -5.259 13.844 2.405 1.00 91.12 94 GLN A C 1
ATOM 751 O O . GLN A 1 94 ? -4.840 13.932 1.256 1.00 91.12 94 GLN A O 1
ATOM 756 N N . ARG A 1 95 ? -4.986 12.785 3.184 1.00 89.25 95 ARG A N 1
ATOM 757 C CA . ARG A 1 95 ? -4.069 11.703 2.772 1.00 89.25 95 ARG A CA 1
ATOM 758 C C . ARG A 1 95 ? -4.508 10.986 1.493 1.00 89.25 95 ARG A C 1
ATOM 760 O O . ARG A 1 95 ? -3.673 10.497 0.734 1.00 89.25 95 ARG A O 1
ATOM 767 N N . GLY A 1 96 ? -5.815 10.866 1.267 1.00 90.00 96 GLY A N 1
ATOM 768 C CA . GLY A 1 96 ? -6.355 10.292 0.036 1.00 90.00 96 GLY A CA 1
ATOM 769 C C . GLY A 1 96 ? -6.060 11.153 -1.196 1.00 90.00 96 GLY A C 1
ATOM 770 O O . GLY A 1 96 ? -5.744 10.623 -2.258 1.00 90.00 96 GLY A O 1
ATOM 771 N N . VAL A 1 97 ? -6.135 12.475 -1.056 1.00 88.38 97 VAL A N 1
ATOM 772 C CA . VAL A 1 97 ? -5.982 13.422 -2.167 1.00 88.38 97 VAL A CA 1
ATOM 773 C C . VAL A 1 97 ? -4.521 13.774 -2.447 1.00 88.38 97 VAL A C 1
ATOM 775 O O . VAL A 1 97 ? -4.169 13.889 -3.616 1.00 88.38 97 VAL A O 1
ATOM 778 N N . GLY A 1 98 ? -3.663 13.937 -1.439 1.00 86.25 98 GLY A N 1
ATOM 779 C CA . GLY A 1 98 ? -2.242 14.213 -1.676 1.00 86.25 98 GLY A CA 1
ATOM 780 C C . GLY A 1 98 ? -1.465 12.945 -2.009 1.00 86.25 98 GLY A C 1
ATOM 781 O O . GLY A 1 98 ? -1.160 12.676 -3.173 1.00 86.25 98 GLY A O 1
ATOM 782 N N . ASP A 1 99 ? -1.180 12.138 -0.987 1.00 84.56 99 ASP A N 1
ATOM 783 C CA . ASP A 1 99 ? -0.294 10.973 -1.110 1.00 84.56 99 ASP A CA 1
ATOM 784 C C . ASP A 1 99 ? -0.833 9.911 -2.076 1.00 84.56 99 ASP A C 1
ATOM 786 O O . ASP A 1 99 ? -0.133 9.457 -2.988 1.00 84.56 99 ASP A O 1
ATOM 790 N N . ARG A 1 100 ? -2.088 9.480 -1.889 1.00 89.38 100 ARG A N 1
ATOM 791 C CA . ARG A 1 100 ? -2.631 8.362 -2.679 1.00 89.38 100 ARG A CA 1
ATOM 792 C C . ARG A 1 100 ? -2.885 8.754 -4.127 1.00 89.38 100 ARG A C 1
ATOM 794 O O . ARG A 1 100 ? -2.539 7.976 -5.015 1.00 89.38 100 ARG A O 1
ATOM 801 N N . ALA A 1 101 ? -3.432 9.940 -4.389 1.00 88.69 101 ALA A N 1
ATOM 802 C CA . ALA A 1 101 ? -3.657 10.385 -5.762 1.00 88.69 101 ALA A CA 1
ATOM 803 C C . ALA A 1 101 ? -2.336 10.592 -6.520 1.00 88.69 101 ALA A C 1
ATOM 805 O O . ALA A 1 101 ? -2.233 10.183 -7.677 1.00 88.69 101 ALA A O 1
ATOM 806 N N . GLY A 1 102 ? -1.306 11.145 -5.865 1.00 88.56 102 GLY A N 1
ATOM 807 C CA . GLY A 1 102 ? 0.028 11.280 -6.453 1.00 88.56 102 GLY A CA 1
ATOM 808 C C . GLY A 1 102 ? 0.638 9.932 -6.837 1.00 88.56 102 GLY A C 1
ATOM 809 O O . GLY A 1 102 ? 1.130 9.765 -7.956 1.00 88.56 102 GLY A O 1
ATOM 810 N N . GLN A 1 103 ? 0.531 8.943 -5.946 1.00 90.50 103 GLN A N 1
ATOM 811 C CA . GLN A 1 103 ? 1.000 7.583 -6.204 1.00 90.50 103 GLN A CA 1
ATOM 812 C C . GLN A 1 103 ? 0.247 6.914 -7.363 1.00 90.50 103 GLN A C 1
ATOM 814 O O . GLN A 1 103 ? 0.868 6.258 -8.203 1.00 90.50 103 GLN A O 1
ATOM 819 N N . VAL A 1 104 ? -1.075 7.091 -7.441 1.00 92.00 104 VAL A N 1
ATOM 820 C CA . VAL A 1 104 ? -1.893 6.558 -8.542 1.00 92.00 104 VAL A CA 1
ATOM 821 C C . VAL A 1 104 ? -1.495 7.201 -9.866 1.00 92.00 104 VAL A C 1
ATOM 823 O O . VAL A 1 104 ? -1.256 6.484 -10.834 1.00 92.00 104 VAL A O 1
ATOM 826 N N . LEU A 1 105 ? -1.353 8.528 -9.909 1.00 90.75 105 LEU A N 1
ATOM 827 C CA . LEU A 1 105 ? -0.960 9.240 -11.124 1.00 90.75 105 LEU A CA 1
ATOM 828 C C . LEU A 1 105 ? 0.412 8.779 -11.631 1.00 90.75 105 LEU A C 1
ATOM 830 O O . LEU A 1 105 ? 0.569 8.517 -12.825 1.00 90.75 105 LEU A O 1
ATOM 834 N N . ASN A 1 106 ? 1.387 8.636 -10.728 1.00 91.75 106 ASN A N 1
ATOM 835 C CA . ASN A 1 106 ? 2.714 8.130 -11.071 1.00 91.75 106 ASN A CA 1
ATOM 836 C C . ASN A 1 106 ? 2.639 6.692 -11.614 1.00 91.75 106 ASN A C 1
ATOM 838 O O . ASN A 1 106 ? 3.175 6.415 -12.683 1.00 91.75 106 ASN A O 1
ATOM 842 N N . SER A 1 107 ? 1.895 5.812 -10.938 1.00 92.38 107 SER A N 1
ATOM 843 C CA . SER A 1 107 ? 1.747 4.404 -11.333 1.00 92.38 107 SER A CA 1
ATOM 844 C C . SER A 1 107 ? 1.076 4.251 -12.701 1.00 92.38 107 SER A C 1
ATOM 846 O O . SER A 1 107 ? 1.532 3.469 -13.531 1.00 92.38 107 SER A O 1
ATOM 848 N N . VAL A 1 108 ? 0.016 5.021 -12.964 1.00 94.62 108 VAL A N 1
ATOM 849 C CA . VAL A 1 108 ? -0.699 5.012 -14.249 1.00 94.62 108 VAL A CA 1
ATOM 850 C C . VAL A 1 108 ? 0.192 5.549 -15.370 1.00 94.62 108 VAL A C 1
ATOM 852 O O . VAL A 1 108 ? 0.268 4.950 -16.440 1.00 94.62 108 VAL A O 1
ATOM 855 N N . SER A 1 109 ? 0.918 6.639 -15.116 1.00 93.44 109 SER A N 1
ATOM 856 C CA . SER A 1 109 ? 1.848 7.216 -16.095 1.00 93.44 109 SER A CA 1
ATOM 857 C C . SER A 1 109 ? 2.982 6.244 -16.427 1.00 93.44 109 SER A C 1
ATOM 859 O O . SER A 1 109 ? 3.272 6.011 -17.598 1.00 93.44 109 SER A O 1
ATOM 861 N N . ALA A 1 110 ? 3.584 5.628 -15.405 1.00 93.31 110 ALA A N 1
ATOM 862 C CA . ALA A 1 110 ? 4.635 4.630 -15.568 1.00 93.31 110 ALA A CA 1
ATOM 863 C C . ALA A 1 110 ? 4.138 3.396 -16.333 1.00 93.31 110 ALA A C 1
ATOM 865 O O . ALA A 1 110 ? 4.861 2.871 -17.175 1.00 93.31 110 ALA A O 1
ATOM 866 N N . PHE A 1 111 ? 2.896 2.965 -16.092 1.00 92.00 111 PHE A N 1
ATOM 867 C CA . PHE A 1 111 ? 2.285 1.861 -16.825 1.00 92.00 111 PHE A CA 1
ATOM 868 C C . PHE A 1 111 ? 2.175 2.161 -18.325 1.00 92.00 111 PHE A C 1
ATOM 870 O O . PHE A 1 111 ? 2.665 1.379 -19.137 1.00 92.00 111 PHE A O 1
ATOM 877 N N . PHE A 1 112 ? 1.598 3.305 -18.709 1.00 94.44 112 PHE A N 1
ATOM 878 C CA . PHE A 1 112 ? 1.440 3.654 -20.125 1.00 94.44 112 PHE A CA 1
ATOM 879 C C . PHE A 1 112 ? 2.774 3.920 -20.827 1.00 94.44 112 PHE A C 1
ATOM 881 O O . PHE A 1 112 ? 2.979 3.438 -21.940 1.00 94.44 112 PHE A O 1
ATOM 888 N N . LEU A 1 113 ? 3.694 4.645 -20.183 1.00 93.69 113 LEU A N 1
ATOM 889 C CA . LEU A 1 113 ? 5.022 4.907 -20.746 1.00 93.69 113 LEU A CA 1
ATOM 890 C C . LEU A 1 113 ? 5.839 3.618 -20.875 1.00 93.69 113 LEU A C 1
ATOM 892 O O . LEU A 1 113 ? 6.448 3.387 -21.914 1.00 93.69 113 LEU A O 1
ATOM 896 N N . GLY A 1 114 ? 5.815 2.757 -19.855 1.00 90.88 114 GLY A N 1
ATOM 897 C CA . GLY A 1 114 ? 6.492 1.463 -19.886 1.00 90.88 114 GLY A CA 1
ATOM 898 C C . GLY A 1 114 ? 5.935 0.548 -20.973 1.00 90.88 114 GLY A C 1
ATOM 899 O O . GLY A 1 114 ? 6.701 -0.059 -21.715 1.00 90.88 114 GLY A O 1
ATOM 900 N N . PHE A 1 115 ? 4.610 0.506 -21.125 1.00 89.62 115 PHE A N 1
ATOM 901 C CA . PHE A 1 115 ? 3.957 -0.257 -22.186 1.00 89.62 115 PHE A CA 1
ATOM 902 C C . PHE A 1 115 ? 4.328 0.277 -23.576 1.00 89.62 115 PHE A C 1
ATOM 904 O O . PHE A 1 115 ? 4.737 -0.494 -24.438 1.00 89.62 115 PHE A O 1
ATOM 911 N N . ALA A 1 116 ? 4.272 1.595 -23.787 1.00 91.88 116 ALA A N 1
ATOM 912 C CA . ALA A 1 116 ? 4.658 2.209 -25.057 1.00 91.88 116 ALA A CA 1
ATOM 913 C C . ALA A 1 116 ? 6.131 1.934 -25.417 1.00 91.88 116 ALA A C 1
ATOM 915 O O . ALA A 1 116 ? 6.431 1.573 -26.555 1.00 91.88 116 ALA A O 1
ATOM 916 N N . LEU A 1 117 ? 7.045 2.050 -24.447 1.00 90.75 117 LEU A N 1
ATOM 917 C CA . LEU A 1 117 ? 8.469 1.761 -24.642 1.00 90.75 117 LEU A CA 1
ATOM 918 C C . LEU A 1 117 ? 8.736 0.278 -24.934 1.00 90.75 117 LEU A C 1
ATOM 920 O O . LEU A 1 117 ? 9.575 -0.026 -25.782 1.00 90.75 117 LEU A O 1
ATOM 924 N N . ALA A 1 118 ? 8.011 -0.636 -24.281 1.00 87.25 118 ALA A N 1
ATOM 925 C CA . ALA A 1 118 ? 8.125 -2.070 -24.538 1.00 87.25 118 ALA A CA 1
ATOM 926 C C . ALA A 1 118 ? 7.755 -2.407 -25.993 1.00 87.25 118 ALA A C 1
ATOM 928 O O . ALA A 1 118 ? 8.537 -3.038 -26.706 1.00 87.25 118 ALA A O 1
ATOM 929 N N . PHE A 1 119 ? 6.619 -1.890 -26.476 1.00 88.50 119 PHE A N 1
ATOM 930 C CA . PHE A 1 119 ? 6.207 -2.069 -27.873 1.00 88.50 119 PHE A CA 1
ATOM 931 C C . PHE A 1 119 ? 7.182 -1.439 -28.873 1.00 88.50 119 PHE A C 1
ATOM 933 O O . PHE A 1 119 ? 7.357 -1.983 -29.962 1.00 88.50 119 PHE A O 1
ATOM 940 N N . TYR A 1 120 ? 7.832 -0.329 -28.511 1.00 90.31 120 TYR A N 1
ATOM 941 C CA . TYR A 1 120 ? 8.811 0.332 -29.372 1.00 90.31 120 TYR A CA 1
ATOM 942 C C . TYR A 1 120 ? 10.105 -0.481 -29.550 1.00 90.31 120 TYR A C 1
ATOM 944 O O . TYR A 1 120 ? 10.636 -0.538 -30.656 1.00 90.31 120 TYR A O 1
ATOM 952 N N . GLN A 1 121 ? 10.621 -1.118 -28.492 1.00 83.38 121 GLN A N 1
ATOM 953 C CA . GLN A 1 121 ? 11.869 -1.894 -28.575 1.00 83.38 121 GLN A CA 1
ATOM 954 C C . GLN A 1 121 ? 11.712 -3.231 -29.306 1.00 83.38 121 GLN A C 1
ATOM 956 O O . GLN A 1 121 ? 12.646 -3.681 -29.967 1.00 83.38 121 GLN A O 1
ATOM 961 N N . GLY A 1 122 ? 10.556 -3.879 -29.183 1.00 82.25 122 GLY A N 1
ATOM 962 C CA . GLY A 1 122 ? 10.325 -5.170 -29.815 1.00 82.25 122 GLY A CA 1
ATOM 963 C C . GLY A 1 122 ? 8.908 -5.663 -29.586 1.00 82.25 122 GLY A C 1
ATOM 964 O O . GLY A 1 122 ? 8.538 -6.058 -28.478 1.00 82.25 122 GLY A O 1
ATOM 965 N N . TRP A 1 123 ? 8.115 -5.674 -30.652 1.00 86.06 123 TRP A N 1
ATOM 966 C CA . TRP A 1 123 ? 6.717 -6.090 -30.592 1.00 86.06 123 TRP A CA 1
ATOM 967 C C . TRP A 1 123 ? 6.569 -7.603 -30.336 1.00 86.06 123 TRP A C 1
ATOM 969 O O . TRP A 1 123 ? 5.672 -8.005 -29.598 1.00 86.06 123 TRP A O 1
ATOM 979 N N . GLU A 1 124 ? 7.486 -8.432 -30.851 1.00 84.25 124 GLU A N 1
ATOM 980 C CA . GLU A 1 124 ? 7.456 -9.895 -30.686 1.00 84.25 124 GLU A CA 1
ATOM 981 C C . GLU A 1 124 ? 7.700 -10.329 -29.230 1.00 84.25 124 GLU A C 1
ATOM 983 O O . GLU A 1 124 ? 6.901 -11.078 -28.666 1.00 84.25 124 GLU A O 1
ATOM 988 N N . LEU A 1 125 ? 8.748 -9.803 -28.578 1.00 81.44 125 LEU A N 1
ATOM 989 C CA . LEU A 1 125 ? 9.028 -10.083 -27.160 1.00 81.44 125 LEU A CA 1
ATOM 990 C C . LEU A 1 125 ? 7.903 -9.586 -26.255 1.00 81.44 125 LEU A C 1
ATOM 992 O O . LEU A 1 125 ? 7.477 -10.286 -25.335 1.00 81.44 125 LEU A O 1
ATOM 996 N N . THR A 1 126 ? 7.403 -8.382 -26.531 1.00 85.38 126 THR A N 1
ATOM 997 C CA . THR A 1 126 ? 6.354 -7.770 -25.716 1.00 85.38 126 THR A CA 1
ATOM 998 C C . THR A 1 126 ? 5.056 -8.569 -25.798 1.00 85.38 126 THR A C 1
ATOM 1000 O O . THR A 1 126 ? 4.427 -8.780 -24.766 1.00 85.38 126 THR A O 1
ATOM 1003 N N . LEU A 1 127 ? 4.683 -9.098 -26.970 1.00 83.38 127 LEU A N 1
ATOM 1004 C CA . LEU A 1 127 ? 3.503 -9.959 -27.128 1.00 83.38 127 LEU A CA 1
ATOM 1005 C C . LEU A 1 127 ? 3.602 -11.259 -26.322 1.00 83.38 127 LEU A C 1
ATOM 1007 O O . LEU A 1 127 ? 2.639 -11.628 -25.648 1.00 83.38 127 LEU A O 1
ATOM 1011 N N . ILE A 1 128 ? 4.759 -11.927 -26.350 1.00 83.88 128 ILE A N 1
ATOM 1012 C CA . ILE A 1 128 ? 4.987 -13.174 -25.600 1.00 83.88 128 ILE A CA 1
ATOM 1013 C C . ILE A 1 128 ? 4.841 -12.920 -24.094 1.00 83.88 128 ILE A C 1
ATOM 1015 O O . ILE A 1 128 ? 4.133 -13.645 -23.394 1.00 83.88 128 ILE A O 1
ATOM 1019 N N . ILE A 1 129 ? 5.445 -11.842 -23.595 1.00 84.56 129 ILE A N 1
ATOM 1020 C CA . ILE A 1 129 ? 5.356 -11.454 -22.183 1.00 84.56 129 ILE A CA 1
ATOM 1021 C C . ILE A 1 129 ? 3.922 -11.029 -21.822 1.00 84.56 129 ILE A C 1
ATOM 1023 O O . ILE A 1 129 ? 3.422 -11.362 -20.744 1.00 84.56 129 ILE A O 1
ATOM 1027 N N . CYS A 1 130 ? 3.224 -10.345 -22.731 1.00 85.38 130 CYS A N 1
ATOM 1028 C CA . CYS A 1 130 ? 1.850 -9.896 -22.524 1.00 85.38 130 CYS A CA 1
ATOM 1029 C C . CYS A 1 130 ? 0.858 -11.068 -22.412 1.00 85.38 130 CYS A C 1
ATOM 1031 O O . CYS A 1 130 ? -0.120 -10.960 -21.676 1.00 85.38 130 CYS A O 1
ATOM 1033 N N . LEU A 1 131 ? 1.126 -12.208 -23.063 1.00 84.38 131 LEU A N 1
ATOM 1034 C CA . LEU A 1 131 ? 0.342 -13.442 -22.898 1.00 84.38 131 LEU A CA 1
ATOM 1035 C C . LEU A 1 131 ? 0.500 -14.067 -21.504 1.00 84.38 131 LEU A C 1
ATOM 1037 O O . LEU A 1 131 ? -0.445 -14.663 -20.987 1.00 84.38 131 LEU A O 1
ATOM 1041 N N . ALA A 1 132 ? 1.660 -13.903 -20.866 1.00 84.31 132 ALA A N 1
ATOM 1042 C CA . ALA A 1 132 ? 1.901 -14.362 -19.497 1.00 84.31 132 ALA A CA 1
ATOM 1043 C C . ALA A 1 132 ? 1.410 -13.359 -18.427 1.00 84.31 132 ALA A C 1
ATOM 1045 O O . ALA A 1 132 ? 1.195 -13.730 -17.269 1.00 84.31 1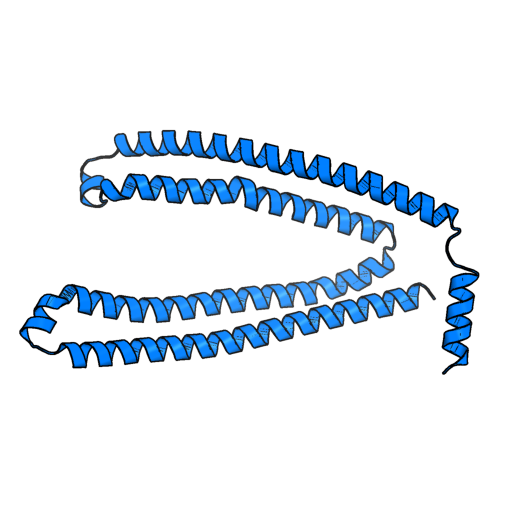32 ALA A O 1
ATOM 1046 N N . PHE A 1 133 ? 1.161 -12.103 -18.808 1.00 85.50 133 PHE A N 1
ATOM 1047 C CA . PHE A 1 133 ? 0.629 -11.055 -17.932 1.00 85.50 133 PHE A CA 1
ATOM 1048 C C . PHE A 1 133 ? -0.719 -11.387 -17.255 1.00 85.50 133 PHE A C 1
ATOM 1050 O O . PHE A 1 133 ? -0.816 -11.178 -16.044 1.00 85.50 133 PHE A O 1
ATOM 1057 N N . PRO A 1 134 ? -1.758 -11.930 -17.931 1.00 85.69 134 PRO A N 1
ATOM 1058 C CA . PRO A 1 134 ? -3.013 -12.299 -17.267 1.00 85.69 134 PRO A CA 1
ATOM 1059 C C . PRO A 1 134 ? -2.834 -13.403 -16.218 1.00 85.69 134 PRO A C 1
ATOM 1061 O O . PRO A 1 134 ? -3.535 -13.396 -15.208 1.00 85.69 134 PRO A O 1
ATOM 1064 N N . PHE A 1 135 ? -1.876 -14.316 -16.404 1.00 85.94 135 PHE A N 1
ATOM 1065 C CA . PHE A 1 135 ? -1.566 -15.344 -15.407 1.00 85.94 135 PHE A CA 1
ATOM 1066 C C . PHE A 1 135 ? -0.966 -14.721 -14.138 1.00 85.94 135 PHE A C 1
ATOM 1068 O O . PHE A 1 135 ? -1.399 -15.017 -13.022 1.00 85.94 135 PHE A O 1
ATOM 1075 N N . LEU A 1 136 ? -0.032 -13.782 -14.311 1.00 88.75 136 LEU A N 1
ATOM 1076 C CA . LEU A 1 136 ? 0.557 -13.024 -13.209 1.00 88.75 136 LEU A CA 1
ATOM 1077 C C . LEU A 1 136 ? -0.490 -12.147 -12.498 1.00 88.75 136 LEU A C 1
ATOM 1079 O O . LEU A 1 136 ? -0.606 -12.181 -11.272 1.00 88.75 136 LEU A O 1
ATOM 1083 N N . GLY A 1 137 ? -1.293 -11.407 -13.266 1.00 89.06 137 GLY A N 1
ATOM 1084 C CA . GLY A 1 137 ? -2.373 -10.566 -12.752 1.00 89.06 137 GLY A CA 1
ATOM 1085 C C . GLY A 1 137 ? -3.430 -11.366 -11.988 1.00 89.06 137 GLY A C 1
ATOM 1086 O O . GLY A 1 137 ? -3.852 -10.949 -10.910 1.00 89.06 137 GLY A O 1
ATOM 1087 N N . GLY A 1 138 ? -3.796 -12.550 -12.487 1.00 89.50 138 GLY A N 1
ATOM 1088 C CA . GLY A 1 138 ? -4.709 -13.473 -11.813 1.00 89.50 138 GLY A CA 1
ATOM 1089 C C . GLY A 1 138 ? -4.179 -13.943 -10.458 1.00 89.50 138 GLY A C 1
ATOM 1090 O O . GLY A 1 138 ? -4.913 -13.911 -9.470 1.00 89.50 138 GLY A O 1
ATOM 1091 N N . SER A 1 139 ? -2.891 -14.295 -10.371 1.00 87.38 139 SER A N 1
ATOM 1092 C CA . SER A 1 139 ? -2.256 -14.662 -9.096 1.00 87.38 139 SER A CA 1
ATOM 1093 C C . SER A 1 139 ? -2.269 -13.510 -8.089 1.00 87.38 139 SER A C 1
ATOM 1095 O O . SER A 1 139 ? -2.506 -13.737 -6.901 1.00 87.38 139 SER A O 1
ATOM 1097 N N . ILE A 1 140 ? -2.003 -12.284 -8.544 1.00 89.94 140 ILE A N 1
ATOM 1098 C CA . ILE A 1 140 ? -2.005 -11.089 -7.691 1.00 89.94 140 ILE A CA 1
ATOM 1099 C C . ILE A 1 140 ? -3.425 -10.807 -7.186 1.00 89.94 140 ILE A C 1
ATOM 1101 O O . ILE A 1 140 ? -3.626 -10.607 -5.989 1.00 89.94 140 ILE A O 1
ATOM 1105 N N . ALA A 1 141 ? -4.421 -10.836 -8.074 1.00 91.19 141 ALA A N 1
ATOM 1106 C CA . ALA A 1 141 ? -5.820 -10.615 -7.717 1.00 91.19 141 ALA A CA 1
ATOM 1107 C C . ALA A 1 141 ? -6.331 -11.668 -6.720 1.00 91.19 141 ALA A C 1
ATOM 1109 O O . ALA A 1 141 ? -6.973 -11.321 -5.727 1.00 91.19 141 ALA A O 1
ATOM 1110 N N . TRP A 1 142 ? -5.988 -12.940 -6.938 1.00 90.06 142 TRP A N 1
ATOM 1111 C CA . TRP A 1 142 ? -6.306 -14.029 -6.015 1.00 90.06 142 TRP A CA 1
ATOM 1112 C C . TRP A 1 142 ? -5.679 -13.812 -4.633 1.00 90.06 142 TRP A C 1
ATOM 1114 O O . TRP A 1 142 ? -6.356 -13.946 -3.613 1.00 90.06 142 TRP A O 1
ATOM 1124 N N . PHE A 1 143 ? -4.413 -13.395 -4.584 1.00 89.19 143 PHE A N 1
ATOM 1125 C CA . PHE A 1 143 ? -3.729 -13.073 -3.333 1.00 89.19 143 PHE A CA 1
ATOM 1126 C C . PHE A 1 143 ? -4.385 -11.905 -2.584 1.00 89.19 143 PHE A C 1
ATOM 1128 O O . PHE A 1 143 ? -4.631 -12.004 -1.379 1.00 89.19 143 PHE A O 1
ATOM 1135 N N . PHE A 1 144 ? -4.720 -10.818 -3.287 1.00 89.25 144 PHE A N 1
ATOM 1136 C CA . PHE A 1 144 ? -5.439 -9.690 -2.692 1.00 89.25 144 PHE A CA 1
ATOM 1137 C C . PHE A 1 144 ? -6.798 -10.114 -2.131 1.00 89.25 144 PHE A C 1
ATOM 1139 O O . PHE A 1 144 ? -7.147 -9.717 -1.018 1.00 89.25 144 PHE A O 1
ATOM 1146 N N . TYR A 1 145 ? -7.539 -10.950 -2.861 1.00 91.00 145 TYR A N 1
ATOM 1147 C CA . TYR A 1 145 ? -8.820 -11.480 -2.401 1.00 91.00 145 TYR A CA 1
ATOM 1148 C C . TYR A 1 145 ? -8.671 -12.299 -1.109 1.00 91.00 145 TYR A C 1
ATOM 1150 O O . TYR A 1 145 ? -9.402 -12.068 -0.144 1.00 91.00 145 TYR A O 1
ATOM 1158 N N . LEU A 1 146 ? -7.682 -13.198 -1.051 1.00 89.56 146 LEU A N 1
ATOM 1159 C CA . LEU A 1 146 ? -7.408 -14.013 0.135 1.00 89.56 146 LEU A CA 1
ATOM 1160 C C . LEU A 1 146 ? -7.016 -13.177 1.355 1.00 89.56 146 LEU A C 1
ATOM 1162 O O . LEU A 1 146 ? -7.498 -13.447 2.454 1.00 89.56 146 LEU A O 1
ATOM 1166 N N . ILE A 1 147 ? -6.169 -12.156 1.179 1.00 89.88 147 ILE A N 1
ATOM 1167 C CA . ILE A 1 147 ? -5.800 -11.262 2.284 1.00 89.88 147 ILE A CA 1
ATOM 1168 C C . ILE A 1 147 ? -7.030 -10.547 2.818 1.00 89.88 147 ILE A C 1
ATOM 1170 O O . ILE A 1 147 ? -7.236 -10.532 4.028 1.00 89.88 147 ILE A O 1
ATOM 1174 N N . GLN A 1 148 ? -7.836 -9.955 1.937 1.00 89.62 148 GLN A N 1
ATOM 1175 C CA . GLN A 1 148 ? -9.003 -9.196 2.372 1.00 89.62 148 GLN A CA 1
ATOM 1176 C C . GLN A 1 148 ? -9.968 -10.094 3.145 1.00 89.62 148 GLN A C 1
ATOM 1178 O O . GLN A 1 148 ? -10.370 -9.746 4.254 1.00 89.62 148 GLN A O 1
ATOM 1183 N N . ALA A 1 149 ? -10.270 -11.286 2.621 1.00 89.75 149 ALA A N 1
ATOM 1184 C CA . ALA A 1 149 ? -11.106 -12.264 3.311 1.00 89.75 149 ALA A CA 1
ATOM 1185 C C . ALA A 1 149 ? -10.527 -12.674 4.681 1.00 89.75 149 ALA A C 1
ATOM 1187 O O . ALA A 1 149 ? -11.256 -12.684 5.674 1.00 89.75 149 ALA A O 1
ATOM 1188 N N . GLY A 1 150 ? -9.219 -12.942 4.765 1.00 88.88 150 GLY A N 1
ATOM 1189 C CA . GLY A 1 150 ? -8.550 -13.299 6.020 1.00 88.88 150 GLY A CA 1
ATOM 1190 C C . GLY A 1 150 ? -8.573 -12.170 7.056 1.00 88.88 150 GLY A C 1
ATOM 1191 O O . GLY A 1 150 ? -8.834 -12.410 8.235 1.00 88.88 150 GLY A O 1
ATOM 1192 N N . VAL A 1 151 ? -8.386 -10.917 6.624 1.00 90.19 151 VAL A N 1
ATOM 1193 C CA . VAL A 1 151 ? -8.485 -9.736 7.498 1.00 90.19 151 VAL A CA 1
ATOM 1194 C C . VAL A 1 151 ? -9.885 -9.622 8.097 1.00 90.19 151 VAL A C 1
ATOM 1196 O O . VAL A 1 151 ? -10.005 -9.405 9.302 1.00 90.19 151 VAL A O 1
ATOM 1199 N N . TRP A 1 152 ? -10.946 -9.839 7.314 1.00 90.38 152 TRP A N 1
ATOM 1200 C CA . TRP A 1 152 ? -12.318 -9.831 7.835 1.00 90.38 152 TRP A CA 1
ATOM 1201 C C . TRP A 1 152 ? -12.546 -10.889 8.920 1.00 90.38 152 TRP A C 1
ATOM 1203 O O . TRP A 1 152 ? -13.169 -10.596 9.942 1.00 90.38 152 TRP A O 1
ATOM 1213 N N . VAL A 1 153 ? -12.018 -12.102 8.736 1.00 90.56 153 VAL A N 1
ATOM 1214 C CA . VAL A 1 153 ? -12.128 -13.191 9.723 1.00 90.56 153 VAL A CA 1
ATOM 1215 C C . VAL A 1 153 ? -11.393 -12.838 11.018 1.00 90.56 153 VAL A C 1
ATOM 1217 O O . VAL A 1 153 ? -11.956 -12.990 12.106 1.00 90.56 153 VAL A O 1
ATOM 1220 N N . ILE A 1 154 ? -10.170 -12.314 10.907 1.00 89.19 154 ILE A N 1
ATOM 1221 C CA . ILE A 1 154 ? -9.370 -11.871 12.055 1.00 89.19 154 ILE A CA 1
ATOM 1222 C C . ILE A 1 154 ? -10.101 -10.764 12.821 1.00 89.19 154 ILE A C 1
ATOM 1224 O O . ILE A 1 154 ? -10.261 -10.860 14.037 1.00 89.19 154 ILE A O 1
ATOM 1228 N N . MET A 1 155 ? -10.599 -9.749 12.112 1.00 90.81 155 MET A N 1
ATOM 1229 C CA . MET A 1 155 ? -11.318 -8.625 12.716 1.00 90.81 155 MET A CA 1
ATOM 1230 C C . MET A 1 155 ? -12.608 -9.081 13.400 1.00 90.81 155 MET A C 1
ATOM 1232 O O . MET A 1 155 ? -12.916 -8.604 14.488 1.00 90.81 155 MET A O 1
ATOM 1236 N N . 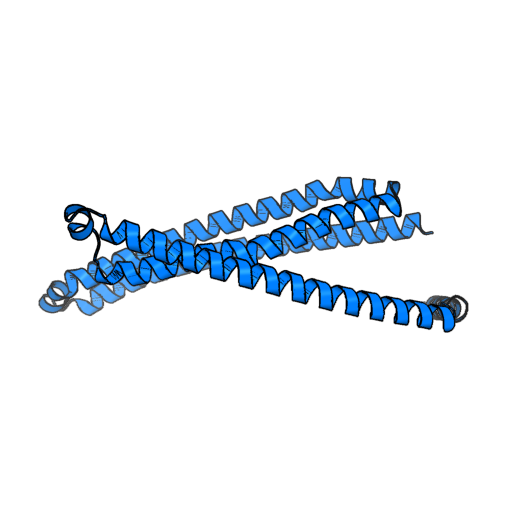LYS A 1 156 ? -13.337 -10.045 12.823 1.00 91.62 156 LYS A N 1
ATOM 1237 C CA . LYS A 1 156 ? -14.545 -10.613 13.437 1.00 91.62 156 LYS A CA 1
ATOM 1238 C C . LYS A 1 156 ? -14.237 -11.348 14.745 1.00 91.62 156 LYS A C 1
ATOM 1240 O O . LYS A 1 156 ? -14.937 -11.146 15.734 1.00 91.62 156 LYS A O 1
ATOM 1245 N N . SER A 1 157 ? -13.191 -12.175 14.766 1.00 88.00 157 SER A N 1
ATOM 1246 C CA . SER A 1 157 ? -12.771 -12.888 15.982 1.00 88.00 157 SER A CA 1
ATOM 1247 C C . SER A 1 157 ? -12.257 -11.929 17.062 1.00 88.00 157 SER A C 1
ATOM 1249 O O . SER A 1 157 ? -12.528 -12.104 18.253 1.00 88.00 157 SER A O 1
ATOM 1251 N N . TYR A 1 158 ? -11.543 -10.884 16.645 1.00 89.25 158 TYR A N 1
ATOM 1252 C CA . TYR A 1 158 ? -11.073 -9.832 17.537 1.00 89.25 158 TYR A CA 1
ATOM 1253 C C . TYR A 1 158 ? -12.239 -9.035 18.137 1.00 89.25 158 TYR A C 1
ATOM 1255 O O . TYR A 1 158 ? -12.297 -8.866 19.352 1.00 89.25 158 TYR A O 1
ATOM 1263 N N . ALA A 1 159 ? -13.215 -8.635 17.316 1.00 91.81 159 ALA A N 1
ATOM 1264 C CA . ALA A 1 159 ? -14.413 -7.928 17.763 1.00 91.81 159 ALA A CA 1
ATOM 1265 C C . ALA A 1 159 ? -15.240 -8.747 18.766 1.00 91.81 159 ALA A C 1
ATOM 1267 O O . ALA A 1 159 ? -15.744 -8.191 19.734 1.00 91.81 159 ALA A O 1
ATOM 1268 N N . GLN A 1 160 ? -15.336 -10.069 18.587 1.00 90.12 160 GLN A N 1
ATOM 1269 C CA . GLN A 1 160 ? -16.016 -10.942 19.549 1.00 90.12 160 GLN A CA 1
ATOM 1270 C C . GLN A 1 160 ? -15.321 -10.950 20.920 1.00 90.12 160 GLN A C 1
ATOM 1272 O O . GLN A 1 160 ? -15.987 -10.897 21.950 1.00 90.12 160 GLN A O 1
ATOM 1277 N N . SER A 1 161 ? -13.987 -10.997 20.931 1.00 89.38 161 SER A N 1
ATOM 1278 C CA . SER A 1 161 ? -13.196 -10.981 22.171 1.00 89.38 161 SER A CA 1
ATOM 1279 C C . SER A 1 161 ? -13.307 -9.623 22.874 1.00 89.38 161 SER A C 1
ATOM 1281 O O . SER A 1 161 ? -13.507 -9.558 24.084 1.00 89.38 161 SER A O 1
ATOM 1283 N N . ALA A 1 162 ? -13.238 -8.538 22.096 1.00 90.69 162 ALA A N 1
ATOM 1284 C CA . ALA A 1 162 ? -13.409 -7.176 22.589 1.00 90.69 162 ALA A CA 1
ATOM 1285 C C . ALA A 1 162 ? -14.820 -6.936 23.152 1.00 90.69 162 ALA A C 1
ATOM 1287 O O . ALA A 1 162 ? -14.947 -6.358 24.224 1.00 90.69 162 ALA A O 1
ATOM 1288 N N . GLY A 1 163 ? -15.865 -7.439 22.486 1.00 91.69 163 GLY A N 1
ATOM 1289 C CA . GLY A 1 163 ? -17.244 -7.328 22.967 1.00 91.69 163 GLY A CA 1
ATOM 1290 C C . GLY A 1 163 ? -17.481 -8.063 24.290 1.00 91.69 163 GLY A C 1
ATOM 1291 O O . GLY A 1 163 ? -18.221 -7.571 25.136 1.00 91.69 163 GLY A O 1
ATOM 1292 N N . TYR A 1 164 ? -16.816 -9.203 24.516 1.00 89.88 164 TYR A N 1
ATOM 1293 C CA . TYR A 1 164 ? -16.861 -9.880 25.817 1.00 89.88 164 TYR A CA 1
ATOM 1294 C C . TYR A 1 164 ? -16.203 -9.038 26.919 1.00 89.88 164 TYR A C 1
ATOM 1296 O O . TYR A 1 164 ? -16.786 -8.843 27.984 1.00 89.88 164 TYR A O 1
ATOM 1304 N N . ALA A 1 165 ? -15.016 -8.483 26.652 1.00 88.94 165 ALA A N 1
ATOM 1305 C CA . ALA A 1 165 ? -14.348 -7.586 27.597 1.00 88.94 165 ALA A CA 1
ATOM 1306 C C . ALA A 1 165 ? -15.197 -6.346 27.911 1.00 88.94 165 ALA A C 1
ATOM 1308 O O . ALA A 1 165 ? -15.275 -5.926 29.062 1.00 88.94 165 ALA A O 1
ATOM 1309 N N . GLU A 1 166 ? -15.864 -5.780 26.905 1.00 90.19 166 GLU A N 1
ATOM 1310 C CA . GLU A 1 166 ? -16.769 -4.644 27.074 1.00 90.19 166 GLU A CA 1
ATOM 1311 C C . GLU A 1 166 ? -17.945 -4.987 27.997 1.00 90.19 166 GLU A C 1
ATOM 1313 O O . GLU A 1 166 ? -18.244 -4.222 28.912 1.00 90.19 166 GLU A O 1
ATOM 1318 N N . GLN A 1 167 ? -18.563 -6.161 27.830 1.00 89.31 167 GLN A N 1
ATOM 1319 C CA . GLN A 1 167 ? -19.633 -6.637 28.715 1.00 89.31 167 GLN A CA 1
ATOM 1320 C C . GLN A 1 167 ? -19.153 -6.806 30.161 1.00 89.31 167 GLN A C 1
ATOM 1322 O O . GLN A 1 167 ? -19.823 -6.343 31.087 1.00 89.31 167 GLN A O 1
ATOM 1327 N N . ALA A 1 168 ? -17.982 -7.418 30.355 1.00 87.12 168 ALA A N 1
ATOM 1328 C CA . ALA A 1 168 ? -17.390 -7.604 31.677 1.00 87.12 168 ALA A CA 1
ATOM 1329 C C . ALA A 1 168 ? -17.075 -6.259 32.360 1.00 87.12 168 ALA A C 1
ATOM 1331 O O . ALA A 1 168 ? -17.402 -6.063 33.531 1.00 87.12 168 ALA A O 1
ATOM 1332 N N . LEU A 1 169 ? -16.508 -5.297 31.620 1.00 89.62 169 LEU A N 1
ATOM 1333 C CA . LEU A 1 169 ? -16.219 -3.949 32.122 1.00 89.62 169 LEU A CA 1
ATOM 1334 C C . LEU A 1 169 ? -17.493 -3.158 32.428 1.00 89.62 169 LEU A C 1
ATOM 1336 O O . LEU A 1 169 ? -17.566 -2.469 33.446 1.00 89.62 169 LEU A O 1
ATOM 1340 N N . HIS A 1 170 ? -18.521 -3.282 31.592 1.00 91.75 170 HIS A N 1
ATOM 1341 C CA . HIS A 1 170 ? -19.812 -2.648 31.835 1.00 91.75 170 HIS A CA 1
ATOM 1342 C C . HIS A 1 170 ? -20.481 -3.198 33.109 1.00 91.75 170 HIS A C 1
ATOM 1344 O O . HIS A 1 170 ? -21.134 -2.461 33.849 1.00 91.75 170 HIS A O 1
ATOM 1350 N N . ALA A 1 171 ? -20.279 -4.484 33.411 1.00 89.12 171 ALA A N 1
ATOM 1351 C CA . ALA A 1 171 ? -20.786 -5.152 34.607 1.00 89.12 171 ALA A CA 1
ATOM 1352 C C . ALA A 1 171 ? -19.795 -5.165 35.793 1.00 89.12 171 ALA A C 1
ATOM 1354 O O . ALA A 1 171 ? -20.015 -5.901 36.755 1.00 89.12 171 ALA A O 1
ATOM 1355 N N . ILE A 1 172 ? -18.736 -4.342 35.787 1.00 89.62 172 ILE A N 1
ATOM 1356 C CA . ILE A 1 172 ? -17.630 -4.423 36.763 1.00 89.62 172 ILE A CA 1
ATOM 1357 C C . ILE A 1 172 ? -18.082 -4.382 38.229 1.00 89.62 172 ILE A C 1
ATOM 1359 O O . ILE A 1 172 ? -17.585 -5.144 39.054 1.00 89.62 172 ILE A O 1
ATOM 1363 N N . LYS A 1 173 ? -19.084 -3.554 38.559 1.00 89.62 173 LYS A N 1
ATOM 1364 C CA . LYS A 1 173 ? -19.635 -3.478 39.923 1.00 89.62 173 LYS A CA 1
ATOM 1365 C C . LYS A 1 173 ? -20.248 -4.808 40.361 1.00 89.62 173 LYS A C 1
ATOM 1367 O O . LYS A 1 173 ? -20.100 -5.187 41.515 1.00 89.62 173 LYS A O 1
ATOM 1372 N N . VAL A 1 174 ? -20.901 -5.520 39.443 1.00 87.50 174 VAL A N 1
ATOM 1373 C CA . VAL A 1 174 ? -21.484 -6.841 39.704 1.00 87.50 174 VAL A CA 1
ATOM 1374 C C . VAL A 1 174 ? -20.361 -7.844 39.957 1.00 87.50 174 VAL A C 1
ATOM 1376 O O . VAL A 1 174 ? -20.359 -8.510 40.990 1.00 87.50 174 VAL A O 1
ATOM 1379 N N . VAL A 1 175 ? -19.349 -7.889 39.088 1.00 86.31 175 VAL A N 1
ATOM 1380 C CA . VAL A 1 175 ? -18.195 -8.791 39.250 1.00 86.31 175 VAL A CA 1
ATOM 1381 C C . VAL A 1 175 ? -17.507 -8.579 40.606 1.00 86.31 175 VAL A C 1
ATOM 1383 O O . VAL A 1 175 ? -17.231 -9.555 41.305 1.00 86.31 175 VAL A O 1
ATOM 1386 N N . GLN A 1 176 ? -17.333 -7.319 41.022 1.00 88.38 176 GLN A N 1
ATOM 1387 C CA . GLN A 1 176 ? -16.762 -6.955 42.322 1.00 88.38 176 GLN A CA 1
ATOM 1388 C C . GLN A 1 176 ? -17.648 -7.377 43.498 1.00 88.38 176 GLN A C 1
ATOM 1390 O O . GLN A 1 176 ? -17.146 -7.937 44.469 1.00 88.38 176 GLN A O 1
ATOM 1395 N N . THR A 1 177 ? -18.967 -7.167 43.419 1.00 88.06 177 THR A N 1
ATOM 1396 C CA . THR A 1 177 ? -19.891 -7.567 44.500 1.00 88.06 177 THR A CA 1
ATOM 1397 C C . THR A 1 177 ? -19.971 -9.078 44.702 1.00 88.06 177 THR A C 1
ATOM 1399 O O . THR A 1 177 ? -20.195 -9.527 45.821 1.00 88.06 177 THR A O 1
ATOM 1402 N N . TYR A 1 178 ? -19.774 -9.859 43.637 1.00 87.31 178 TYR A N 1
ATOM 1403 C CA . TYR A 1 178 ? -19.782 -11.322 43.687 1.00 87.31 178 TYR A CA 1
ATOM 1404 C C . TYR A 1 178 ? -18.379 -11.926 43.886 1.00 87.31 178 TYR A C 1
ATOM 1406 O O . TYR A 1 178 ? -18.271 -13.139 44.035 1.00 87.31 178 TYR A O 1
ATOM 1414 N N . GLY A 1 179 ? -17.309 -11.116 43.891 1.00 85.25 179 GLY A N 1
ATOM 1415 C CA . GLY A 1 179 ? -15.926 -11.570 44.096 1.00 85.25 179 GLY A CA 1
ATOM 1416 C C . GLY A 1 179 ? -15.381 -12.508 43.007 1.00 85.25 179 GLY A C 1
ATOM 1417 O O . GLY A 1 179 ? -14.428 -13.243 43.253 1.00 85.25 179 GLY A O 1
ATOM 1418 N N . ASN A 1 180 ? -15.972 -12.503 41.807 1.00 87.06 180 ASN A N 1
ATOM 1419 C CA . ASN A 1 180 ? -15.716 -13.493 40.747 1.00 87.06 180 ASN A CA 1
ATOM 1420 C C . ASN A 1 180 ? -14.697 -13.038 39.681 1.00 87.06 180 ASN A C 1
ATOM 1422 O O . ASN A 1 180 ? -14.698 -13.542 38.559 1.00 87.06 180 ASN A O 1
ATOM 1426 N N . GLU A 1 181 ? -13.799 -12.110 40.012 1.00 87.19 181 GLU A N 1
ATOM 1427 C CA . GLU A 1 181 ? -12.826 -11.526 39.069 1.00 87.19 181 GLU A CA 1
ATOM 1428 C C . GLU A 1 181 ? -11.924 -12.579 38.397 1.00 87.19 181 GLU A C 1
ATOM 1430 O O . GLU A 1 181 ? -11.633 -12.496 37.202 1.00 87.19 181 GLU A O 1
ATOM 1435 N N . VAL A 1 182 ? -11.528 -13.615 39.145 1.00 88.81 182 VAL A N 1
ATOM 1436 C CA . VAL A 1 182 ? -10.676 -14.706 38.642 1.00 88.81 182 VAL A CA 1
ATOM 1437 C C . VAL A 1 182 ? -11.401 -15.537 37.579 1.00 88.81 182 VAL A C 1
ATOM 1439 O O . VAL A 1 182 ? -10.814 -15.878 36.554 1.00 88.81 182 VAL A O 1
ATOM 1442 N N . LEU A 1 183 ? -12.686 -15.832 37.794 1.00 87.00 183 LEU A N 1
ATOM 1443 C CA . LEU A 1 183 ? -13.499 -16.609 36.856 1.00 87.00 183 LEU A CA 1
ATOM 1444 C C . LEU A 1 183 ? -13.728 -15.833 35.550 1.00 87.00 183 LEU A C 1
ATOM 1446 O O . LEU A 1 183 ? -13.623 -16.400 34.463 1.00 87.00 183 LEU A O 1
ATOM 1450 N N . GLU A 1 184 ? -13.983 -14.529 35.655 1.00 86.75 184 GLU A N 1
ATOM 1451 C CA . GLU A 1 184 ? -14.202 -13.657 34.499 1.00 86.75 184 GLU A CA 1
ATOM 1452 C C . GLU A 1 184 ? -12.930 -13.490 33.656 1.00 86.75 184 GLU A C 1
ATOM 1454 O O . GLU A 1 184 ? -12.975 -13.540 32.425 1.00 86.75 184 GLU A O 1
ATOM 1459 N N . THR A 1 185 ? -11.776 -13.386 34.321 1.00 87.25 185 THR A N 1
ATOM 1460 C CA . THR A 1 185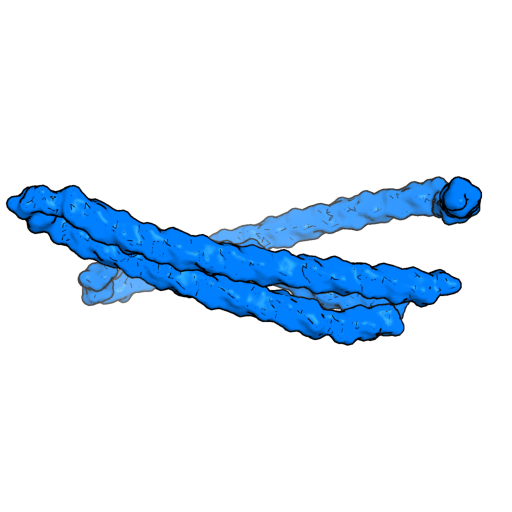 ? -10.464 -13.331 33.662 1.00 87.25 185 THR A CA 1
ATOM 1461 C C . THR A 1 185 ? -10.179 -14.618 32.887 1.00 87.25 185 THR A C 1
ATOM 1463 O O . THR A 1 185 ? -9.752 -14.560 31.735 1.00 87.25 185 THR A O 1
ATOM 1466 N N . LEU A 1 186 ? -10.483 -15.777 33.476 1.00 90.38 186 LEU A N 1
ATOM 1467 C CA . LEU A 1 186 ? -10.279 -17.081 32.841 1.00 90.38 186 LEU A CA 1
ATOM 1468 C C . LEU A 1 186 ? -11.209 -17.286 31.631 1.00 90.38 186 LEU A C 1
ATOM 1470 O O . LEU A 1 186 ? -10.808 -17.841 30.606 1.00 90.38 186 LEU A O 1
ATOM 1474 N N . ASN A 1 187 ? -12.444 -16.782 31.704 1.00 88.00 187 ASN A N 1
ATOM 1475 C CA . ASN A 1 187 ? -13.352 -16.770 30.558 1.00 88.00 187 ASN A CA 1
ATOM 1476 C C . ASN A 1 187 ? -12.851 -15.850 29.437 1.00 88.00 187 ASN A C 1
ATOM 1478 O O . ASN A 1 187 ? -12.904 -16.237 28.268 1.00 88.00 187 ASN A O 1
ATOM 1482 N N . TYR A 1 188 ? -12.332 -14.664 29.769 1.00 88.94 188 TYR A N 1
ATOM 1483 C CA . TYR A 1 188 ? -11.747 -13.754 28.783 1.00 88.94 188 TYR A CA 1
ATOM 1484 C C . TYR A 1 188 ? -10.511 -14.356 28.097 1.00 88.94 188 TYR A C 1
ATOM 1486 O O . TYR A 1 188 ? -10.399 -14.291 26.870 1.00 88.94 188 TYR A O 1
ATOM 1494 N N . GLU A 1 189 ? -9.632 -15.011 28.859 1.00 91.56 189 GLU A N 1
ATOM 1495 C CA . GLU A 1 189 ? -8.459 -15.724 28.338 1.00 91.56 189 GLU A CA 1
ATOM 1496 C C . GLU A 1 189 ? -8.858 -16.777 27.294 1.00 91.56 189 GLU A C 1
ATOM 1498 O O . GLU A 1 189 ? -8.280 -16.833 26.210 1.00 91.56 189 GLU A O 1
ATOM 1503 N N . LYS A 1 190 ? -9.947 -17.517 27.530 1.00 90.69 190 LYS A N 1
ATOM 1504 C CA . LYS A 1 190 ? -10.482 -18.489 26.564 1.00 90.69 190 LYS A CA 1
ATOM 1505 C C . LYS A 1 190 ? -10.918 -17.855 25.233 1.00 90.69 190 LYS A C 1
ATOM 1507 O O . LYS A 1 190 ? -10.726 -18.456 24.172 1.00 90.69 190 LYS A O 1
ATOM 1512 N N . TYR A 1 191 ? -11.525 -16.665 25.256 1.00 88.50 191 TYR A N 1
ATOM 1513 C CA . TYR A 1 191 ? -11.887 -15.942 24.026 1.00 88.50 191 TYR A CA 1
ATOM 1514 C C . TYR A 1 191 ? -10.652 -15.387 23.307 1.00 88.50 191 TYR A C 1
ATOM 1516 O O . TYR A 1 191 ? -10.586 -15.439 22.075 1.00 88.50 191 TYR A O 1
ATOM 1524 N N . LEU A 1 192 ? -9.656 -14.922 24.066 1.00 89.75 192 LEU A N 1
ATOM 1525 C CA . LEU A 1 192 ? -8.371 -14.479 23.530 1.00 89.75 192 LEU A CA 1
ATOM 1526 C C . LEU A 1 192 ? -7.603 -15.614 22.851 1.00 89.75 192 LEU A C 1
ATOM 1528 O O . LEU A 1 192 ? -7.139 -15.425 21.726 1.00 89.75 192 LEU A O 1
ATOM 1532 N N . ASP A 1 193 ? -7.521 -16.788 23.474 1.00 92.25 193 ASP A N 1
ATOM 1533 C CA . ASP A 1 193 ? -6.847 -17.956 22.900 1.00 92.25 193 ASP A CA 1
ATOM 1534 C C . ASP A 1 193 ? -7.519 -18.404 21.605 1.00 92.25 193 ASP A C 1
ATOM 1536 O O . ASP A 1 193 ? -6.856 -18.577 20.581 1.00 92.25 193 ASP A O 1
ATOM 1540 N N . ARG A 1 194 ? -8.856 -18.446 21.578 1.00 89.00 194 ARG A N 1
ATOM 1541 C CA . ARG A 1 194 ? -9.601 -18.715 20.341 1.00 89.00 194 ARG A CA 1
ATOM 1542 C C . ARG A 1 194 ? -9.275 -17.699 19.242 1.00 89.00 194 ARG A C 1
ATOM 1544 O O . ARG A 1 194 ? -9.119 -18.071 18.079 1.00 89.00 194 ARG A O 1
ATOM 1551 N N . SER A 1 195 ? -9.173 -16.418 19.591 1.00 88.75 195 SER A N 1
ATOM 1552 C CA . SER A 1 195 ? -8.807 -15.364 18.642 1.00 88.75 195 SER A CA 1
ATOM 1553 C C . SER A 1 195 ? -7.367 -15.493 18.156 1.00 88.75 195 SER A C 1
ATOM 1555 O O . SER A 1 195 ? -7.082 -15.259 16.979 1.00 88.75 195 SER A O 1
ATOM 1557 N N . ARG A 1 196 ? -6.452 -15.900 19.035 1.00 90.38 196 ARG A N 1
ATOM 1558 C CA . ARG A 1 196 ? -5.055 -16.169 18.701 1.00 90.38 196 ARG A CA 1
ATOM 1559 C C . ARG A 1 196 ? -4.926 -17.356 17.746 1.00 90.38 196 ARG A C 1
ATOM 1561 O O . ARG A 1 196 ? -4.201 -17.233 16.760 1.00 90.38 196 ARG A O 1
ATOM 1568 N N . ASP A 1 197 ? -5.651 -18.445 17.976 1.00 91.88 197 ASP A N 1
ATOM 1569 C CA . ASP A 1 197 ? -5.624 -19.632 17.114 1.00 91.88 197 ASP A CA 1
ATOM 1570 C C . ASP A 1 197 ? -6.145 -19.323 15.707 1.00 91.88 197 ASP A C 1
ATOM 1572 O O . ASP A 1 197 ? -5.510 -19.671 14.708 1.00 91.88 197 ASP A O 1
ATOM 1576 N N . VAL A 1 198 ? -7.261 -18.587 15.612 1.00 89.75 198 VAL A N 1
ATOM 1577 C CA . VAL A 1 198 ? -7.804 -18.110 14.328 1.00 89.75 198 VAL A CA 1
ATOM 1578 C C . VAL A 1 198 ? -6.789 -17.216 13.617 1.00 89.75 198 VAL A C 1
ATOM 1580 O O . VAL A 1 198 ? -6.512 -17.410 12.434 1.00 89.75 198 VAL A O 1
ATOM 1583 N N . GLN A 1 199 ? -6.178 -16.271 14.335 1.00 87.25 199 GLN A N 1
ATOM 1584 C CA . GLN A 1 199 ? -5.133 -15.416 13.777 1.00 87.25 199 GLN A CA 1
ATOM 1585 C C . GLN A 1 199 ? -3.926 -16.216 13.289 1.00 87.25 199 GLN A C 1
ATOM 1587 O O . GLN A 1 199 ? -3.379 -15.899 12.237 1.00 87.25 199 GLN A O 1
ATOM 1592 N N . GLN A 1 200 ? -3.487 -17.234 14.028 1.00 90.12 200 GLN A N 1
ATOM 1593 C CA . GLN A 1 200 ? -2.341 -18.053 13.650 1.00 90.12 200 GLN A CA 1
ATOM 1594 C C . GLN A 1 200 ? -2.648 -18.905 12.413 1.00 90.12 200 GLN A C 1
ATOM 1596 O O . GLN A 1 200 ? -1.828 -18.961 11.497 1.00 90.12 200 GLN A O 1
ATOM 1601 N N . ALA A 1 201 ? -3.844 -19.491 12.331 1.00 90.00 201 ALA A N 1
ATOM 1602 C CA . ALA A 1 201 ? -4.287 -20.228 11.151 1.00 90.00 201 ALA A CA 1
ATOM 1603 C C . ALA A 1 201 ? -4.355 -19.327 9.903 1.00 90.00 201 ALA A C 1
ATOM 1605 O O . ALA A 1 201 ? -3.818 -19.683 8.852 1.00 90.00 201 ALA A O 1
ATOM 1606 N N . GLU A 1 202 ? -4.951 -18.136 10.014 1.00 89.62 202 GLU A N 1
ATOM 1607 C CA . GLU A 1 202 ? -5.049 -17.179 8.902 1.00 89.62 202 GLU A CA 1
ATOM 1608 C C . GLU A 1 202 ? -3.680 -16.596 8.504 1.00 89.62 202 GLU A C 1
ATOM 1610 O O . GLU A 1 202 ? -3.389 -16.437 7.314 1.00 89.62 202 GLU A O 1
ATOM 1615 N N . LYS A 1 203 ? -2.779 -16.354 9.466 1.00 87.62 203 LYS A N 1
ATOM 1616 C CA . LYS A 1 203 ? -1.387 -15.948 9.191 1.00 87.62 203 LYS A CA 1
ATOM 1617 C C . LYS A 1 203 ? -0.635 -17.014 8.398 1.00 87.62 203 LYS A C 1
ATOM 1619 O O . LYS A 1 203 ? 0.037 -16.676 7.429 1.00 87.62 203 LYS A O 1
ATOM 1624 N N . THR A 1 204 ? -0.775 -18.290 8.751 1.00 89.94 204 THR A N 1
ATOM 1625 C CA . THR A 1 204 ? -0.130 -19.387 8.011 1.00 89.94 204 THR A CA 1
ATOM 1626 C C . THR A 1 204 ? -0.673 -19.499 6.584 1.00 89.94 204 THR A C 1
ATOM 1628 O O . THR A 1 204 ? 0.108 -19.609 5.639 1.00 89.94 204 THR A O 1
ATOM 1631 N N . LYS A 1 205 ? -1.997 -19.395 6.397 1.00 88.88 205 LYS A N 1
ATOM 1632 C CA . LYS A 1 205 ? -2.626 -19.413 5.061 1.00 88.88 205 LYS A CA 1
ATOM 1633 C C . LYS A 1 205 ? -2.161 -18.248 4.189 1.00 88.88 205 LYS A C 1
ATOM 1635 O O . LYS A 1 205 ? -1.768 -18.446 3.041 1.00 88.88 205 LYS A O 1
ATOM 1640 N N . THR A 1 206 ? -2.177 -17.032 4.733 1.00 89.25 206 THR A N 1
ATOM 1641 C CA . THR A 1 206 ? -1.747 -15.828 4.006 1.00 89.25 206 THR A CA 1
ATOM 1642 C C . THR A 1 206 ? -0.245 -15.833 3.718 1.00 89.25 206 THR A C 1
ATOM 1644 O O . THR A 1 206 ? 0.167 -15.379 2.651 1.00 89.25 206 THR A O 1
ATOM 1647 N N . ALA A 1 207 ? 0.577 -16.392 4.612 1.00 89.88 207 ALA A N 1
ATOM 1648 C CA . ALA A 1 207 ? 2.004 -16.594 4.374 1.00 89.88 207 ALA A CA 1
ATOM 1649 C C . ALA A 1 207 ? 2.253 -17.584 3.228 1.00 89.88 207 ALA A C 1
ATOM 1651 O O . ALA A 1 207 ? 3.030 -17.278 2.326 1.00 89.88 207 ALA A O 1
ATOM 1652 N N . PHE A 1 208 ? 1.550 -18.720 3.207 1.00 91.56 208 PHE A N 1
ATOM 1653 C CA . PHE A 1 208 ? 1.644 -19.683 2.108 1.00 91.56 208 PHE A CA 1
ATOM 1654 C C . PHE A 1 208 ? 1.227 -19.061 0.767 1.00 91.56 208 PHE A C 1
ATOM 1656 O O . PHE A 1 208 ? 1.963 -19.159 -0.215 1.00 91.56 208 PHE A O 1
ATOM 1663 N N . ALA A 1 209 ? 0.099 -18.343 0.739 1.00 89.69 209 ALA A N 1
ATOM 1664 C CA . ALA A 1 209 ? -0.365 -17.639 -0.456 1.00 89.69 209 ALA A CA 1
ATOM 1665 C C . ALA A 1 209 ? 0.651 -16.589 -0.946 1.00 89.69 209 ALA A C 1
ATOM 1667 O O . ALA A 1 209 ? 0.875 -16.456 -2.149 1.00 89.69 209 ALA A O 1
ATOM 1668 N N . ARG A 1 210 ? 1.318 -15.880 -0.023 1.00 88.25 210 ARG A N 1
ATOM 1669 C CA . ARG A 1 210 ? 2.375 -14.910 -0.350 1.00 88.25 210 ARG A CA 1
ATOM 1670 C C . ARG A 1 210 ? 3.587 -15.590 -0.980 1.00 88.25 210 ARG A C 1
ATOM 1672 O O . ARG A 1 210 ? 4.084 -15.117 -1.997 1.00 88.25 210 ARG A O 1
ATOM 1679 N N . SER A 1 211 ? 4.048 -16.696 -0.402 1.00 92.44 211 SER A N 1
ATOM 1680 C CA . SER A 1 211 ? 5.167 -17.471 -0.950 1.00 92.44 211 SER A CA 1
ATOM 1681 C C . SER A 1 211 ? 4.849 -18.011 -2.344 1.00 92.44 211 SER A C 1
ATOM 1683 O O . SER A 1 211 ? 5.686 -17.930 -3.240 1.00 92.44 211 SER A O 1
ATOM 1685 N N . PHE A 1 212 ? 3.621 -18.491 -2.557 1.00 89.81 212 PHE A N 1
ATOM 1686 C CA . PHE A 1 212 ? 3.162 -18.960 -3.863 1.00 89.81 212 PHE A CA 1
ATOM 1687 C C . PHE A 1 212 ? 3.135 -17.838 -4.915 1.00 89.81 212 PHE A C 1
ATOM 1689 O O . PHE A 1 212 ? 3.588 -18.033 -6.041 1.00 89.81 212 PHE A O 1
ATOM 1696 N N . MET A 1 213 ? 2.693 -16.635 -4.539 1.00 90.12 213 MET A N 1
ATOM 1697 C CA . MET A 1 213 ? 2.747 -15.460 -5.414 1.00 90.12 213 MET A CA 1
ATOM 1698 C C . MET A 1 213 ? 4.188 -15.112 -5.823 1.00 90.12 213 MET A C 1
ATOM 1700 O O . MET A 1 213 ? 4.454 -14.893 -7.005 1.00 90.12 213 MET A O 1
ATOM 1704 N N . PHE A 1 214 ? 5.134 -15.092 -4.876 1.00 90.25 214 PHE A N 1
ATOM 1705 C CA . PHE A 1 214 ? 6.547 -14.844 -5.195 1.00 90.25 214 PHE A CA 1
ATOM 1706 C C . PHE A 1 214 ? 7.133 -15.921 -6.109 1.00 90.25 214 PHE A C 1
ATOM 1708 O O . PHE A 1 214 ? 7.870 -15.592 -7.036 1.00 90.25 214 PHE A O 1
ATOM 1715 N N . PHE A 1 215 ? 6.771 -17.187 -5.903 1.00 91.88 215 PHE A N 1
ATOM 1716 C CA . PHE A 1 215 ? 7.191 -18.279 -6.778 1.00 91.88 215 PHE A CA 1
ATOM 1717 C C . PHE A 1 215 ? 6.767 -18.044 -8.239 1.00 91.88 215 PHE A C 1
ATOM 1719 O O . PHE A 1 215 ? 7.598 -18.149 -9.140 1.00 91.88 215 PHE A O 1
ATOM 1726 N N . ILE A 1 216 ? 5.516 -17.634 -8.477 1.00 90.19 216 ILE A N 1
ATOM 1727 C CA . ILE A 1 216 ? 5.019 -17.312 -9.827 1.00 90.19 216 ILE A CA 1
ATOM 1728 C C . ILE A 1 216 ? 5.769 -16.120 -10.438 1.00 90.19 216 ILE A C 1
ATOM 1730 O O . ILE A 1 216 ? 6.135 -16.166 -11.612 1.00 90.19 216 ILE A O 1
ATOM 1734 N N . ILE A 1 217 ? 6.043 -15.074 -9.651 1.00 90.94 217 ILE A N 1
ATOM 1735 C CA . ILE A 1 217 ? 6.818 -13.909 -10.109 1.00 90.94 217 ILE A CA 1
ATOM 1736 C C . ILE A 1 217 ? 8.218 -14.336 -10.580 1.00 90.94 217 ILE A C 1
ATOM 1738 O O . ILE A 1 217 ? 8.670 -13.904 -11.640 1.00 90.94 217 ILE A O 1
ATOM 1742 N N . TYR A 1 218 ? 8.902 -15.207 -9.833 1.00 91.88 218 TYR A N 1
ATOM 1743 C CA . TYR A 1 218 ? 10.229 -15.687 -10.227 1.00 91.88 218 TYR A CA 1
ATOM 1744 C C . TYR A 1 218 ? 10.198 -16.578 -11.471 1.00 91.88 218 TYR A C 1
ATOM 1746 O O . TYR A 1 218 ? 11.085 -16.458 -12.315 1.00 91.88 218 TYR A O 1
ATOM 1754 N N . LEU A 1 219 ? 9.170 -17.417 -11.635 1.00 89.94 219 LEU A N 1
ATOM 1755 C CA . LEU A 1 219 ? 8.977 -18.182 -12.871 1.00 89.94 219 LEU A CA 1
ATOM 1756 C C . LEU A 1 219 ? 8.761 -17.268 -14.081 1.00 89.94 219 LEU A C 1
ATOM 1758 O O . LEU A 1 219 ? 9.330 -17.512 -15.143 1.00 89.94 219 LEU A O 1
ATOM 1762 N N . PHE A 1 220 ? 7.987 -16.194 -13.915 1.00 89.44 220 PHE A N 1
ATOM 1763 C CA . PHE A 1 220 ? 7.780 -15.197 -14.963 1.00 89.44 220 PHE A CA 1
ATOM 1764 C C . PHE A 1 220 ? 9.087 -14.490 -15.346 1.00 89.44 220 PHE A C 1
ATOM 1766 O O . PHE A 1 220 ? 9.390 -14.371 -16.531 1.00 89.44 220 PHE A O 1
ATOM 1773 N N . TYR A 1 221 ? 9.908 -14.091 -14.368 1.00 89.31 221 TYR A N 1
ATOM 1774 C CA . TYR A 1 221 ? 11.230 -13.521 -14.649 1.00 89.31 221 TYR A CA 1
ATOM 1775 C C . TYR A 1 221 ? 12.158 -14.509 -15.363 1.00 89.31 221 TYR A C 1
ATOM 1777 O O . TYR A 1 221 ? 12.830 -14.127 -16.320 1.00 89.31 221 TYR A O 1
ATOM 1785 N N . ALA A 1 222 ? 12.178 -15.777 -14.942 1.00 89.94 222 ALA A N 1
ATOM 1786 C CA . ALA A 1 222 ? 12.968 -16.814 -15.602 1.00 89.94 222 ALA A CA 1
ATOM 1787 C C . ALA A 1 222 ? 12.526 -17.021 -17.061 1.00 89.94 222 ALA A C 1
ATOM 1789 O O . ALA A 1 222 ? 13.366 -17.111 -17.955 1.00 89.94 222 ALA A O 1
ATOM 1790 N N . HIS A 1 223 ? 11.214 -17.030 -17.313 1.00 86.62 223 HIS A N 1
ATOM 1791 C CA . HIS A 1 223 ? 10.647 -17.115 -18.656 1.00 86.62 223 HIS A CA 1
ATOM 1792 C C . HIS A 1 223 ? 11.038 -15.906 -19.517 1.00 86.62 223 HIS A C 1
ATOM 1794 O O . HIS A 1 223 ? 11.536 -16.080 -20.628 1.00 86.62 223 HIS A O 1
ATOM 1800 N N . ALA A 1 224 ? 10.890 -14.687 -18.991 1.00 86.12 224 ALA A N 1
ATOM 1801 C CA . ALA A 1 224 ? 11.259 -13.464 -19.700 1.00 86.12 224 ALA A CA 1
ATOM 1802 C C . ALA A 1 224 ? 12.752 -13.438 -20.076 1.00 86.12 224 ALA A C 1
ATOM 1804 O O . ALA A 1 224 ? 13.097 -13.087 -21.204 1.00 86.12 224 ALA A O 1
ATOM 1805 N N . LEU A 1 225 ? 13.638 -13.863 -19.167 1.00 86.50 225 LEU A N 1
ATOM 1806 C CA . LEU A 1 225 ? 15.076 -13.949 -19.435 1.00 86.50 225 LEU A CA 1
ATOM 1807 C C . LEU A 1 225 ? 15.423 -15.035 -20.459 1.00 86.50 225 LEU A C 1
ATOM 1809 O O . LEU A 1 225 ? 16.279 -14.806 -21.310 1.00 86.50 225 LEU A O 1
ATOM 1813 N N . TYR A 1 226 ? 14.757 -16.192 -20.410 1.00 87.81 226 TYR A N 1
ATOM 1814 C CA . TYR A 1 226 ? 14.975 -17.270 -21.375 1.00 87.81 226 TYR A CA 1
ATOM 1815 C C . TYR A 1 226 ? 14.625 -16.829 -22.802 1.00 87.81 226 TYR A C 1
ATOM 1817 O O . TYR A 1 226 ? 15.461 -16.931 -23.699 1.00 87.81 226 TYR A O 1
ATOM 1825 N N . PHE A 1 227 ? 13.430 -16.266 -23.005 1.00 84.88 227 PHE A N 1
ATOM 1826 C CA . PHE A 1 227 ? 13.010 -15.773 -24.322 1.00 84.88 227 PHE A CA 1
ATOM 1827 C C . PHE A 1 227 ? 13.826 -14.560 -24.781 1.00 84.88 227 PHE A C 1
ATOM 1829 O O . PHE A 1 227 ? 14.180 -14.479 -25.955 1.00 84.88 227 PHE A O 1
ATOM 1836 N N . GLY A 1 228 ? 14.196 -13.658 -23.866 1.00 83.81 228 GLY A N 1
ATOM 1837 C CA . GLY A 1 228 ? 15.094 -12.544 -24.178 1.00 83.81 228 GLY A CA 1
ATOM 1838 C C . GLY A 1 228 ? 16.492 -12.998 -24.615 1.00 83.81 228 GLY A C 1
ATOM 1839 O O . GLY A 1 228 ? 17.094 -12.368 -25.481 1.00 83.81 228 GLY A O 1
ATOM 1840 N N . GLY A 1 229 ? 16.998 -14.103 -24.057 1.00 84.06 229 GLY A N 1
ATOM 1841 C CA . GLY A 1 229 ? 18.268 -14.708 -24.457 1.00 84.06 229 GLY A CA 1
ATOM 1842 C C . GLY A 1 229 ? 18.206 -15.366 -25.835 1.00 84.06 229 GLY A C 1
ATOM 1843 O O . GLY A 1 229 ? 19.078 -15.112 -26.659 1.00 84.06 229 GLY A O 1
ATOM 1844 N N . VAL A 1 230 ? 17.159 -16.155 -26.099 1.00 83.94 230 VAL A N 1
ATOM 1845 C CA . VAL A 1 230 ? 16.976 -16.875 -27.374 1.00 83.94 230 VAL A CA 1
ATOM 1846 C C . VAL A 1 230 ? 16.731 -15.927 -28.549 1.00 83.94 230 VAL A C 1
ATOM 1848 O O . VAL A 1 230 ? 17.190 -16.204 -29.648 1.00 83.94 230 VAL A O 1
ATOM 1851 N N . LEU A 1 231 ? 16.033 -14.806 -28.343 1.00 75.06 231 LEU A N 1
ATOM 1852 C CA . LEU A 1 231 ? 15.772 -13.852 -29.428 1.00 75.06 231 LEU A CA 1
ATOM 1853 C C . LEU A 1 231 ? 16.965 -12.920 -29.721 1.00 75.06 231 LEU A C 1
ATOM 1855 O O . LEU A 1 231 ? 16.993 -12.266 -30.759 1.00 75.06 231 LEU A O 1
ATOM 1859 N N . ARG A 1 232 ? 17.921 -12.807 -28.786 1.00 63.00 232 ARG A N 1
ATOM 1860 C CA . ARG A 1 232 ? 19.128 -11.974 -28.929 1.00 63.00 232 ARG A CA 1
ATOM 1861 C C . ARG A 1 232 ? 20.336 -12.755 -29.475 1.00 63.00 232 ARG A C 1
ATOM 1863 O O . ARG A 1 232 ? 21.284 -12.110 -29.921 1.00 63.00 232 ARG A O 1
ATOM 1870 N N . SER A 1 233 ? 20.322 -14.090 -29.405 1.00 51.59 233 SER A N 1
ATOM 1871 C CA . SER A 1 233 ? 21.327 -14.989 -30.004 1.00 51.59 233 SER A CA 1
ATOM 1872 C C . SER A 1 233 ? 21.029 -15.279 -31.467 1.00 51.59 233 SER A C 1
ATOM 1874 O O . SER A 1 233 ? 21.983 -15.233 -32.270 1.00 51.59 233 SER A O 1
#

Foldseek 3Di:
DVVVVVVVVVCCVVPPPDPVVVVVVVVVVVVVVVVVVVVVVVLLVVLLVVLVVVLVVQLVVLVVVVVVDDPVVCVVDPPVCVVVVSVVVSVVVSCCRRVVVSVVVVVVVCVVVVLVVLCVVDVVLSVVLVVCVVVLVVLVVVLVVLVVVLVVQLVVLVVVLVVLVVVCVVCVVVCVVVVPPVVSVVVSVVSVVVSVVSNVVSVVVSVVSVVVSVVSVVVSVVVSVVVVVVVVD

pLDDT: mean 86.36, std 10.02, range [48.72, 96.44]

Secondary structure (DSSP, 8-state):
-HHHHHHHHHHHHHSSPPHHHHHHHHHHHHHHHHHHHHHHHHHHHHHHHHHHHHHHHHHHHHHHHHHTS-HHHHTTS-HHHHHHHHHHHHHHHHHIIIIIHHHHHHHHHHHHHHHHHHHHH-HHHHHHHHHHHHHHHHHHHHHHHHHHHHHHHHHHHHHHHHHHHHHHHHTHHHHHHHT-HHHHHHHHHHHHHHHHHHHHHHHHHHHHHHHHHHHHHHHHHHHHHHHHHHHH-

Sequence (233 aa):
MGGLINDVGEKITTSGPSLDQLREQAIMMIFIGLGTWIVSFFQMGFLMMFEERLAFKLKILYFRRCLEQDAAYYDQNNPNEMASKISKEVGQIQRGVGDRAGQVLNSVSAFFLGFALAFYQGWELTLIICLAFPFLGGSIAWFFYLIQAGVWVIMKSYAQSAGYAEQALHAIKVVQTYGNEVLETLNYEKYLDRSRDVQQAEKTKTAFARSFMFFIIYLFYAHALYFGGVLRS

Organism: NCBI:txid197538

InterPro domains:
  IPR011527 ABC transporter type 1, transm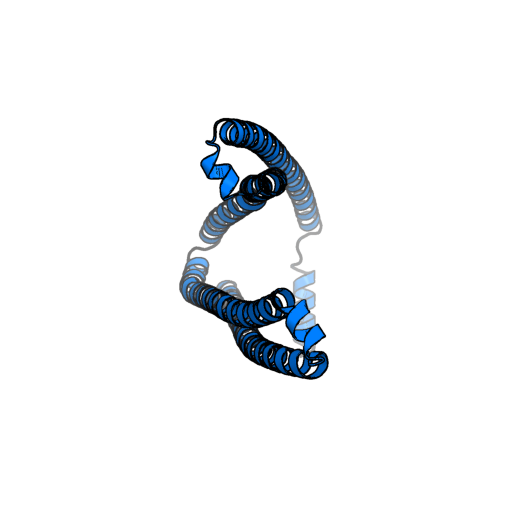embrane domain [PF00664] (20-231)
  IPR011527 ABC transporter type 1, transmembrane domain [PS50929] (1-233)
  IPR036640 ABC transporter type 1, transmembrane domain superfamily [G3DSA:1.20.1560.10] (3-232)
  IPR036640 ABC transporter type 1, transmembrane domain superfamily [SSF90123] (5-231)
  IPR039421 Type 1 protein exporter [PTHR43394] (12-231)